Protein AF-A0A2Z7BHY6-F1 (afdb_monomer_lite)

Secondary structure (DSSP, 8-state):
-HHHHHHHHHHHHHTT--GGGGG-HHHHHHHHHH-TT--PPPHHHHHHHHHHHHHHHGGGHHHHHH-S-EEEEEE-PPPTT-S-----THHHHHHHHHHHHHTT-TTTEEEEEEESTTS-HHHHHHHHHHHHHTTPEEEEE--BTTB-HHHHHHHHHHHHTTTHHHHHHHH-TT---PPPHHHHHHHHHHHT-

Organism: NCBI:txid472368

pLDDT: mean 73.88, std 13.11, range [38.81, 93.25]

Radius of gyration: 21.11 Å; chains: 1; bounding box: 55×42×47 Å

Structure (mmCIF, N/CA/C/O backbone):
data_AF-A0A2Z7BHY6-F1
#
_entry.id   AF-A0A2Z7BHY6-F1
#
loop_
_atom_site.group_PDB
_atom_site.id
_atom_site.type_symbol
_atom_site.label_atom_id
_atom_site.label_alt_id
_atom_site.label_comp_id
_atom_site.label_asym_id
_atom_site.label_entity_id
_atom_site.label_seq_id
_atom_site.pdbx_PDB_ins_code
_atom_site.Cartn_x
_atom_site.Cartn_y
_atom_site.Cartn_z
_atom_site.occupancy
_atom_site.B_iso_or_equiv
_atom_site.auth_seq_id
_atom_site.auth_comp_id
_atom_site.auth_asym_id
_atom_site.auth_atom_id
_atom_site.pdbx_PDB_model_num
ATOM 1 N N . MET A 1 1 ? 25.145 -11.465 -10.573 1.00 64.19 1 MET A N 1
ATOM 2 C CA . MET A 1 1 ? 23.900 -11.221 -11.339 1.00 64.19 1 MET A CA 1
ATOM 3 C C . MET A 1 1 ? 22.690 -11.079 -10.431 1.00 64.19 1 MET A C 1
ATOM 5 O O . MET A 1 1 ? 21.985 -10.096 -10.583 1.00 64.19 1 MET A O 1
ATOM 9 N N . GLU A 1 2 ? 22.447 -11.992 -9.487 1.00 79.19 2 GLU A N 1
ATOM 10 C CA . GLU A 1 2 ? 21.226 -11.933 -8.663 1.00 79.19 2 GLU A CA 1
ATOM 11 C C . GLU A 1 2 ? 21.152 -10.702 -7.750 1.00 79.19 2 GLU A C 1
ATOM 13 O O . GLU A 1 2 ? 20.181 -9.955 -7.818 1.00 79.19 2 GLU A O 1
ATOM 18 N N . GLN A 1 3 ? 22.251 -10.380 -7.063 1.00 82.00 3 GLN A N 1
ATOM 19 C CA . GLN A 1 3 ? 22.388 -9.151 -6.266 1.00 82.00 3 GLN A CA 1
ATOM 20 C C . GLN A 1 3 ? 22.121 -7.864 -7.066 1.00 82.00 3 GLN A C 1
ATOM 22 O O . GLN A 1 3 ? 21.666 -6.864 -6.523 1.00 82.00 3 GLN A O 1
ATOM 27 N N . MET A 1 4 ? 22.385 -7.868 -8.376 1.00 84.06 4 MET A N 1
ATOM 28 C CA . MET A 1 4 ? 22.151 -6.690 -9.216 1.00 84.06 4 MET A CA 1
ATOM 29 C C . MET A 1 4 ? 20.669 -6.497 -9.522 1.00 84.06 4 MET A C 1
ATOM 31 O O . MET A 1 4 ? 20.196 -5.366 -9.590 1.00 84.06 4 MET A O 1
ATOM 35 N N . LYS A 1 5 ? 19.939 -7.600 -9.716 1.00 88.31 5 LYS A N 1
ATOM 36 C CA . LYS A 1 5 ? 18.491 -7.564 -9.924 1.00 88.31 5 LYS A CA 1
ATOM 37 C C . LYS A 1 5 ? 17.773 -7.156 -8.644 1.00 88.31 5 LYS A C 1
ATOM 39 O O . LYS A 1 5 ? 16.817 -6.396 -8.723 1.00 88.31 5 LYS A O 1
ATOM 44 N N . GLU A 1 6 ? 18.268 -7.607 -7.492 1.00 87.75 6 GLU A N 1
ATOM 45 C CA . GLU A 1 6 ? 17.810 -7.144 -6.180 1.00 87.75 6 GLU A CA 1
ATOM 46 C C . GLU A 1 6 ? 18.050 -5.642 -6.018 1.00 87.75 6 GLU A C 1
ATOM 48 O O . GLU A 1 6 ? 17.093 -4.913 -5.800 1.00 87.75 6 GLU A O 1
ATOM 53 N N . ALA A 1 7 ? 19.269 -5.144 -6.258 1.00 87.25 7 ALA A N 1
ATOM 54 C CA . ALA A 1 7 ? 19.564 -3.711 -6.164 1.00 87.25 7 ALA A CA 1
ATOM 55 C C . ALA A 1 7 ? 18.711 -2.854 -7.119 1.00 87.25 7 ALA A C 1
ATOM 57 O O . ALA A 1 7 ? 18.242 -1.776 -6.749 1.00 87.25 7 ALA A O 1
ATOM 58 N N . ALA A 1 8 ? 18.474 -3.334 -8.345 1.00 88.50 8 ALA A N 1
ATOM 59 C CA . ALA A 1 8 ? 17.584 -2.671 -9.293 1.00 88.50 8 ALA A CA 1
ATOM 60 C C . ALA A 1 8 ? 16.128 -2.665 -8.798 1.00 88.50 8 ALA A C 1
ATOM 62 O O . ALA A 1 8 ? 15.477 -1.626 -8.853 1.00 88.50 8 ALA A O 1
ATOM 63 N N . ALA A 1 9 ? 15.626 -3.791 -8.283 1.00 89.06 9 ALA A N 1
ATOM 64 C CA . ALA A 1 9 ? 14.280 -3.895 -7.727 1.00 89.06 9 ALA A CA 1
ATOM 65 C C . ALA A 1 9 ? 14.098 -3.000 -6.492 1.00 89.06 9 ALA A C 1
ATOM 67 O O . ALA A 1 9 ? 13.119 -2.263 -6.428 1.00 89.06 9 ALA A O 1
ATOM 68 N N . THR A 1 10 ? 15.064 -2.984 -5.570 1.00 86.50 10 THR A N 1
ATOM 69 C CA . THR A 1 10 ? 15.070 -2.101 -4.397 1.00 86.50 10 THR A CA 1
ATOM 70 C C . THR A 1 10 ? 15.038 -0.633 -4.809 1.00 86.50 10 THR A C 1
ATOM 72 O O . THR A 1 10 ? 14.207 0.112 -4.309 1.00 86.50 10 THR A O 1
ATOM 75 N N . ARG A 1 11 ? 15.865 -0.208 -5.777 1.00 87.12 11 ARG A N 1
ATOM 76 C CA . ARG A 1 11 ? 15.845 1.177 -6.282 1.00 87.12 11 ARG A CA 1
ATOM 77 C C . ARG A 1 11 ? 14.480 1.561 -6.853 1.00 87.12 11 ARG A C 1
ATOM 79 O O . ARG A 1 11 ? 14.005 2.666 -6.612 1.00 87.12 11 ARG A O 1
ATOM 86 N N . ILE A 1 12 ? 13.893 0.671 -7.651 1.00 88.12 12 ILE A N 1
ATOM 87 C CA . ILE A 1 12 ? 12.597 0.903 -8.292 1.00 88.12 12 ILE A CA 1
ATOM 88 C C . ILE A 1 12 ? 11.493 1.033 -7.239 1.00 88.12 12 ILE A C 1
ATOM 90 O O . ILE A 1 12 ? 10.699 1.961 -7.334 1.00 88.12 12 ILE A O 1
ATOM 94 N N . LEU A 1 13 ? 11.492 0.164 -6.221 1.00 82.31 13 LEU A N 1
ATOM 95 C CA . LEU A 1 13 ? 10.547 0.219 -5.102 1.00 82.31 13 LEU A CA 1
ATOM 96 C C . LEU A 1 13 ? 10.733 1.480 -4.248 1.00 82.31 13 LEU A C 1
ATOM 98 O O . LEU A 1 13 ? 9.761 2.156 -3.940 1.00 82.31 13 LEU A O 1
ATOM 102 N N . MET A 1 14 ? 11.976 1.832 -3.910 1.00 78.25 14 MET A N 1
ATOM 103 C CA . MET A 1 14 ? 12.289 2.986 -3.058 1.00 78.25 14 MET A CA 1
ATOM 104 C C . MET A 1 14 ? 11.885 4.334 -3.662 1.00 78.25 14 MET A C 1
ATOM 106 O O . MET A 1 14 ? 11.614 5.279 -2.925 1.00 78.25 14 MET A O 1
ATOM 110 N N . HIS A 1 15 ? 11.915 4.455 -4.988 1.00 82.38 15 HIS A N 1
ATOM 111 C CA . HIS A 1 15 ? 11.675 5.721 -5.686 1.00 82.38 15 HIS A CA 1
ATOM 112 C C . HIS A 1 15 ? 10.429 5.698 -6.573 1.00 82.38 15 HIS A C 1
ATOM 114 O O . HIS A 1 15 ? 10.259 6.603 -7.390 1.00 82.38 15 HIS A O 1
ATOM 120 N N . ASP A 1 16 ? 9.601 4.659 -6.435 1.00 80.94 16 ASP A N 1
ATOM 121 C CA . ASP A 1 16 ? 8.368 4.451 -7.200 1.00 80.94 16 ASP A CA 1
ATOM 122 C C . ASP A 1 16 ? 8.551 4.689 -8.712 1.00 80.94 16 ASP A C 1
ATOM 124 O O . ASP A 1 16 ? 7.806 5.397 -9.392 1.00 80.94 16 ASP A O 1
ATOM 128 N N . HIS A 1 17 ? 9.645 4.154 -9.254 1.00 85.38 17 HIS A N 1
ATOM 129 C CA . HIS A 1 17 ? 9.971 4.333 -10.662 1.00 85.38 17 HIS A CA 1
ATOM 130 C C . HIS A 1 17 ? 9.192 3.347 -11.543 1.00 85.38 17 HIS A C 1
ATOM 132 O O . HIS A 1 17 ? 8.971 2.196 -11.158 1.00 85.38 17 HIS A O 1
ATOM 138 N N . PRO A 1 18 ? 8.833 3.725 -12.783 1.00 89.19 18 PRO A N 1
ATOM 139 C CA . PRO A 1 18 ? 8.236 2.787 -13.719 1.00 89.19 18 PRO A CA 1
ATOM 140 C C . PRO A 1 18 ? 9.138 1.568 -13.949 1.00 89.19 18 PRO A C 1
ATOM 142 O O . PRO A 1 18 ? 10.333 1.693 -14.207 1.00 89.19 18 PRO A O 1
ATOM 145 N N . PHE A 1 19 ? 8.559 0.364 -13.978 1.00 89.19 19 PHE A N 1
ATOM 146 C CA . PHE A 1 19 ? 9.332 -0.852 -14.267 1.00 89.19 19 PHE A CA 1
ATOM 147 C C . PHE A 1 19 ? 10.034 -0.818 -15.636 1.00 89.19 19 PHE A C 1
ATOM 149 O O . PHE A 1 19 ? 10.972 -1.577 -15.853 1.00 89.19 19 PHE A O 1
ATOM 156 N N . SER A 1 20 ? 9.592 0.024 -16.576 1.00 90.56 20 SER A N 1
ATOM 157 C CA . SER A 1 20 ? 10.252 0.210 -17.875 1.00 90.56 20 SER A CA 1
ATOM 158 C C . SER A 1 20 ? 11.647 0.820 -17.768 1.00 90.56 20 SER A C 1
ATOM 160 O O . SER A 1 20 ? 12.430 0.651 -18.696 1.00 90.56 20 SER A O 1
ATOM 162 N N . THR A 1 21 ? 11.990 1.461 -16.648 1.00 89.94 21 THR A N 1
ATOM 163 C CA . THR A 1 21 ? 13.279 2.139 -16.474 1.00 89.94 21 THR A CA 1
ATOM 164 C C . THR A 1 21 ? 14.476 1.205 -16.649 1.00 89.94 21 THR A C 1
ATOM 166 O O . THR A 1 21 ? 15.489 1.606 -17.213 1.00 89.94 21 THR A O 1
ATOM 169 N N . VAL A 1 22 ? 14.361 -0.076 -16.278 1.00 89.38 22 VAL A N 1
ATOM 170 C CA . VAL A 1 22 ? 15.462 -1.043 -16.474 1.00 89.38 22 VAL A CA 1
ATOM 171 C C . VAL A 1 22 ? 15.687 -1.450 -17.934 1.00 89.38 22 VAL A C 1
ATOM 173 O O . VAL A 1 22 ? 16.746 -1.983 -18.270 1.00 89.38 22 VAL A O 1
ATOM 176 N N . GLU A 1 23 ? 14.720 -1.183 -18.813 1.00 91.75 23 GLU A N 1
ATOM 177 C CA . GLU A 1 23 ? 14.805 -1.439 -20.255 1.00 91.75 23 GLU A CA 1
ATOM 178 C C . GLU A 1 23 ? 15.289 -0.201 -21.031 1.00 91.75 23 GLU A C 1
ATOM 180 O O . GLU A 1 23 ? 15.590 -0.295 -22.220 1.00 91.75 23 GLU A O 1
ATOM 185 N N . GLU A 1 24 ? 15.417 0.957 -20.376 1.00 92.56 24 GLU A N 1
ATOM 186 C CA . GLU A 1 24 ? 15.879 2.184 -21.021 1.00 92.56 24 GLU A CA 1
ATOM 187 C C . GLU A 1 24 ? 17.352 2.071 -21.440 1.00 92.56 24 GLU A C 1
ATOM 189 O O . GLU A 1 24 ? 18.221 1.628 -20.679 1.00 92.56 24 GLU A O 1
ATOM 194 N N . GLY A 1 25 ? 17.660 2.504 -22.666 1.00 90.75 25 GLY A N 1
ATOM 195 C CA . GLY A 1 25 ? 19.019 2.445 -23.208 1.00 90.75 25 GLY A CA 1
ATOM 196 C C . GLY A 1 25 ? 20.021 3.253 -22.378 1.00 90.75 25 GLY A C 1
ATOM 197 O O . GLY A 1 25 ? 21.100 2.755 -22.068 1.00 90.75 25 GLY A O 1
ATOM 198 N N . GLY A 1 26 ? 19.639 4.464 -21.953 1.00 91.44 26 GLY A N 1
ATOM 199 C CA . GLY A 1 26 ? 20.484 5.333 -21.126 1.00 91.44 26 GLY A CA 1
ATOM 200 C C . GLY A 1 26 ? 20.816 4.717 -19.766 1.00 91.44 26 GLY A C 1
ATOM 201 O O . GLY A 1 26 ? 21.977 4.713 -19.359 1.00 91.44 26 GLY A O 1
ATOM 202 N N . PHE A 1 27 ? 19.823 4.111 -19.110 1.00 89.31 27 PHE A N 1
ATOM 203 C CA . PHE A 1 27 ? 20.019 3.386 -17.856 1.00 89.31 27 PHE A CA 1
ATOM 204 C C . PHE A 1 27 ? 20.977 2.199 -18.033 1.00 89.31 27 PHE A C 1
ATOM 206 O O . PHE A 1 27 ? 21.922 2.033 -17.266 1.00 89.31 27 PHE A O 1
ATOM 213 N N . ASN A 1 28 ? 20.803 1.413 -19.100 1.00 90.69 28 ASN A N 1
ATOM 214 C CA . ASN A 1 28 ? 21.681 0.280 -19.391 1.00 90.69 28 ASN A CA 1
ATOM 215 C C . ASN A 1 28 ? 23.125 0.702 -19.705 1.00 90.69 28 ASN A C 1
ATOM 217 O O . ASN A 1 28 ? 24.055 0.015 -19.283 1.00 90.69 28 ASN A O 1
ATOM 221 N N . ILE A 1 29 ? 23.328 1.813 -20.420 1.00 90.88 29 ILE A N 1
ATOM 222 C CA . ILE A 1 29 ? 24.666 2.372 -20.669 1.00 90.88 29 ILE A CA 1
ATOM 223 C C . ILE A 1 29 ? 25.298 2.809 -19.347 1.00 90.88 29 ILE A C 1
ATOM 225 O O . ILE A 1 29 ? 26.421 2.409 -19.053 1.00 90.88 29 ILE A O 1
ATOM 229 N N . PHE A 1 30 ? 24.563 3.562 -18.526 1.00 90.38 30 PHE A N 1
ATOM 230 C CA . PHE A 1 30 ? 25.027 4.011 -17.214 1.00 90.38 30 PHE A CA 1
ATOM 231 C C . PHE A 1 30 ? 25.470 2.838 -16.325 1.00 90.38 30 PHE A C 1
ATOM 233 O O . PHE A 1 30 ? 26.587 2.841 -15.804 1.00 90.38 30 PHE A O 1
ATOM 240 N N . CYS A 1 31 ? 24.646 1.793 -16.212 1.00 88.31 31 CYS A N 1
ATOM 241 C CA . CYS A 1 31 ? 24.978 0.612 -15.418 1.00 88.31 31 CYS A CA 1
ATOM 242 C C . CYS A 1 31 ? 26.189 -0.152 -15.969 1.00 88.31 31 CYS A C 1
ATOM 244 O O . CYS A 1 31 ? 27.022 -0.601 -15.186 1.00 88.31 31 CYS A O 1
ATOM 246 N N . ARG A 1 32 ? 26.331 -0.270 -17.297 1.00 89.25 32 ARG A N 1
ATOM 247 C CA . ARG A 1 32 ? 27.497 -0.921 -17.924 1.00 89.25 32 ARG A CA 1
ATOM 248 C C . ARG A 1 32 ? 28.792 -0.144 -17.708 1.00 89.25 32 ARG A C 1
ATOM 250 O O . ARG A 1 32 ? 29.833 -0.769 -17.534 1.00 89.25 32 ARG A O 1
ATOM 257 N N . SER A 1 33 ? 28.727 1.187 -17.681 1.00 88.25 33 SER A N 1
ATOM 258 C CA . SER A 1 33 ? 29.889 2.044 -17.417 1.00 88.25 33 SER A CA 1
ATOM 259 C C . SER A 1 33 ? 30.441 1.860 -16.003 1.00 88.25 33 SER A C 1
ATOM 261 O O . SER A 1 33 ? 31.653 1.868 -15.817 1.00 88.25 33 SER A O 1
ATOM 263 N N . GLY A 1 34 ? 29.566 1.671 -15.010 1.00 84.62 34 GLY A N 1
ATOM 264 C CA . GLY A 1 34 ? 29.971 1.388 -13.628 1.00 84.62 34 GLY A CA 1
ATOM 265 C C . GLY A 1 34 ? 30.206 -0.098 -13.330 1.00 84.62 34 GLY A C 1
ATOM 266 O O . GLY A 1 34 ? 30.839 -0.428 -12.330 1.00 84.62 34 GLY A O 1
ATOM 267 N N . MET A 1 35 ? 29.687 -1.004 -14.165 1.00 81.81 35 MET A N 1
ATOM 268 C CA . MET A 1 35 ? 29.703 -2.445 -13.917 1.00 81.81 35 MET A CA 1
ATOM 269 C C . MET A 1 35 ? 29.692 -3.249 -15.229 1.00 81.81 35 MET A C 1
ATOM 271 O O . MET A 1 35 ? 28.644 -3.496 -15.825 1.00 81.81 35 MET A O 1
ATOM 275 N N . SER A 1 36 ? 30.864 -3.736 -15.649 1.00 80.00 36 SER A N 1
ATOM 276 C CA . SER A 1 36 ? 31.058 -4.419 -16.942 1.00 80.00 36 SER A CA 1
ATOM 277 C C . SER A 1 36 ? 30.245 -5.710 -17.113 1.00 80.00 36 SER A C 1
ATOM 279 O O . SER A 1 36 ? 29.880 -6.061 -18.233 1.00 80.00 36 SER A O 1
ATOM 281 N N . GLN A 1 37 ? 29.899 -6.392 -16.017 1.00 84.12 37 GLN A N 1
ATOM 282 C CA . GLN A 1 37 ? 29.055 -7.596 -16.025 1.00 84.12 37 GLN A CA 1
ATOM 283 C C . GLN A 1 37 ? 27.540 -7.312 -16.084 1.00 84.12 37 GLN A C 1
ATOM 285 O O . GLN A 1 37 ? 26.736 -8.236 -15.927 1.00 84.12 37 GLN A O 1
ATOM 290 N N . TRP A 1 38 ? 27.124 -6.051 -16.270 1.00 85.25 38 TRP A N 1
ATOM 291 C CA . TRP A 1 38 ? 25.709 -5.698 -16.365 1.00 85.25 38 TRP A CA 1
ATOM 292 C C . TRP A 1 38 ? 25.031 -6.311 -17.590 1.00 85.25 38 TRP A C 1
ATOM 294 O O . TRP A 1 38 ? 25.422 -6.092 -18.738 1.00 85.25 38 TRP A O 1
ATOM 304 N N . THR A 1 39 ? 23.945 -7.034 -17.326 1.00 85.75 39 THR A N 1
ATOM 305 C CA . THR A 1 39 ? 23.032 -7.559 -18.337 1.00 85.75 39 THR A CA 1
ATOM 306 C C . THR A 1 39 ? 21.689 -6.859 -18.199 1.00 85.75 39 THR A C 1
ATOM 308 O O . THR A 1 39 ? 21.236 -6.573 -17.093 1.00 85.75 39 THR A O 1
ATOM 311 N N . SER A 1 40 ? 21.063 -6.551 -19.335 1.00 85.81 40 SER A N 1
ATOM 312 C CA . SER A 1 40 ? 19.764 -5.881 -19.355 1.00 85.81 40 SER A CA 1
ATOM 313 C C . SER A 1 40 ? 18.710 -6.734 -18.654 1.00 85.81 40 SER A C 1
ATOM 315 O O . SER A 1 40 ? 18.569 -7.922 -18.953 1.00 85.81 40 SER A O 1
ATOM 317 N N . ILE A 1 41 ? 17.954 -6.116 -17.752 1.00 90.56 41 ILE A N 1
ATOM 318 C CA . ILE A 1 41 ? 16.889 -6.769 -16.990 1.00 90.56 41 ILE A CA 1
ATOM 319 C C . ILE A 1 41 ? 15.559 -6.487 -17.689 1.00 90.56 41 ILE A C 1
ATOM 321 O O . ILE A 1 41 ? 15.265 -5.345 -18.024 1.00 90.56 41 ILE A O 1
ATOM 325 N N . SER A 1 42 ? 14.743 -7.523 -17.894 1.00 91.75 42 SER A N 1
ATOM 326 C CA . SER A 1 42 ? 13.384 -7.337 -18.413 1.00 91.75 42 SER A CA 1
ATOM 327 C C . SER A 1 42 ? 12.425 -6.878 -17.314 1.00 91.75 42 SER A C 1
ATOM 329 O O . SER A 1 42 ? 12.577 -7.258 -16.148 1.00 91.75 42 SER A O 1
ATOM 331 N N . ARG A 1 43 ? 11.358 -6.165 -17.687 1.00 93.25 43 ARG A N 1
ATOM 332 C CA . ARG A 1 43 ? 10.246 -5.826 -16.781 1.00 93.25 43 ARG A CA 1
ATOM 333 C C . ARG A 1 43 ? 9.684 -7.044 -16.050 1.00 93.25 43 ARG A C 1
ATOM 335 O O . ARG A 1 43 ? 9.364 -6.953 -14.869 1.00 93.25 43 ARG A O 1
ATOM 342 N N . ALA A 1 44 ? 9.552 -8.180 -16.735 1.00 91.12 44 ALA A N 1
ATOM 343 C CA . ALA A 1 44 ? 9.018 -9.407 -16.143 1.00 91.12 44 ALA A CA 1
ATOM 344 C C . ALA A 1 44 ? 9.941 -9.953 -15.045 1.00 91.12 44 ALA A C 1
ATOM 346 O O . ALA A 1 44 ? 9.483 -10.316 -13.962 1.00 91.12 44 ALA A O 1
ATOM 347 N N . THR A 1 45 ? 11.250 -9.957 -15.303 1.00 91.31 45 THR A N 1
ATOM 348 C CA . THR A 1 45 ? 12.259 -10.343 -14.313 1.00 91.31 45 THR A CA 1
ATOM 349 C C . THR A 1 45 ? 12.245 -9.383 -13.130 1.00 91.31 45 THR A C 1
ATOM 351 O O . THR A 1 45 ? 12.177 -9.834 -11.992 1.00 91.31 45 THR A O 1
ATOM 354 N N . LEU A 1 46 ? 12.239 -8.073 -13.385 1.00 91.00 46 LEU A N 1
ATOM 355 C CA . LEU A 1 46 ? 12.213 -7.058 -12.335 1.00 91.00 46 LEU A CA 1
ATOM 356 C C . LEU A 1 46 ? 10.980 -7.204 -11.431 1.00 91.00 46 LEU A C 1
ATOM 358 O O . LEU A 1 46 ? 11.127 -7.241 -10.215 1.00 91.00 46 LEU A O 1
ATOM 362 N N . LYS A 1 47 ? 9.786 -7.398 -12.012 1.00 90.44 47 LYS A N 1
ATOM 363 C CA . LYS A 1 47 ? 8.553 -7.668 -11.252 1.00 90.44 47 LYS A CA 1
ATOM 364 C C . LYS A 1 47 ? 8.691 -8.877 -10.330 1.00 90.44 47 LYS A C 1
ATOM 366 O O . LYS A 1 47 ? 8.281 -8.807 -9.176 1.00 90.44 47 LYS A O 1
ATOM 371 N N . LYS A 1 48 ? 9.285 -9.972 -10.819 1.00 90.62 48 LYS A N 1
ATOM 372 C CA . LYS A 1 48 ? 9.528 -11.175 -10.010 1.00 90.62 48 LYS A CA 1
ATOM 373 C C . LYS A 1 48 ? 10.438 -10.872 -8.814 1.00 90.62 48 LYS A C 1
ATOM 375 O O . LYS A 1 48 ?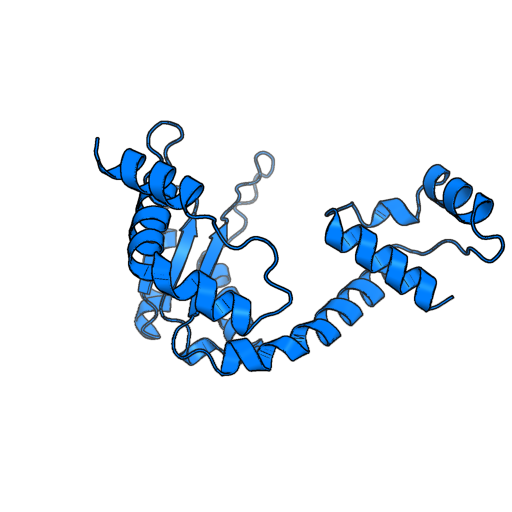 10.170 -11.354 -7.720 1.00 90.62 48 LYS A O 1
ATOM 380 N N . HIS A 1 49 ? 11.476 -10.059 -9.010 1.00 88.75 49 HIS A N 1
ATOM 381 C CA . HIS A 1 49 ? 12.372 -9.645 -7.928 1.00 88.75 49 HIS A CA 1
ATOM 382 C C . HIS A 1 49 ? 11.698 -8.709 -6.925 1.00 88.75 49 HIS A C 1
ATOM 384 O O . HIS A 1 49 ? 11.851 -8.922 -5.728 1.00 88.75 49 HIS A O 1
ATOM 390 N N . CYS A 1 50 ? 10.907 -7.732 -7.377 1.00 87.50 50 CYS A N 1
ATOM 391 C CA . CYS A 1 50 ? 10.120 -6.887 -6.476 1.00 87.50 50 CYS A CA 1
ATOM 392 C C . CYS A 1 50 ? 9.160 -7.722 -5.620 1.00 87.50 50 C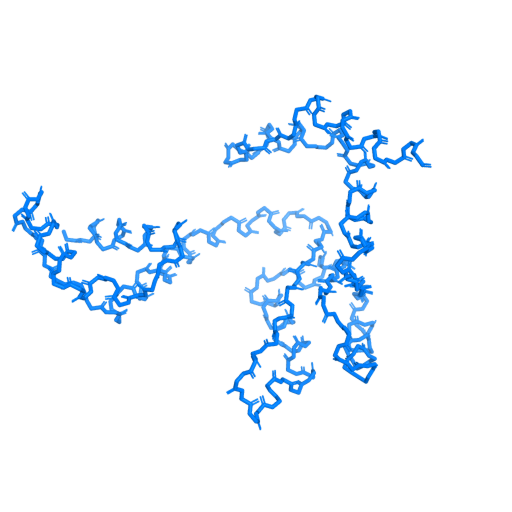YS A C 1
ATOM 394 O O . CYS A 1 50 ? 9.079 -7.515 -4.415 1.00 87.50 50 CYS A O 1
ATOM 396 N N . PHE A 1 51 ? 8.486 -8.709 -6.220 1.00 86.56 51 PHE A N 1
ATOM 397 C CA . PHE A 1 51 ? 7.607 -9.614 -5.479 1.00 86.56 51 PHE A CA 1
ATOM 398 C C . PHE A 1 51 ? 8.379 -10.467 -4.463 1.00 86.56 51 PHE A C 1
ATOM 400 O O . PHE A 1 51 ? 7.915 -10.678 -3.351 1.00 86.56 51 PHE A O 1
ATOM 407 N N . MET A 1 52 ? 9.585 -10.919 -4.810 1.00 84.62 52 MET A N 1
ATOM 408 C CA . MET A 1 52 ? 10.447 -11.649 -3.880 1.00 84.62 52 MET A CA 1
ATOM 409 C C . MET A 1 52 ? 10.874 -10.786 -2.685 1.00 84.62 52 MET A C 1
ATOM 411 O O . MET A 1 52 ? 10.839 -11.270 -1.558 1.00 84.62 52 MET A O 1
ATOM 415 N N . ILE A 1 53 ? 11.246 -9.521 -2.917 1.00 84.19 53 ILE A N 1
ATOM 416 C CA . ILE A 1 53 ? 11.563 -8.562 -1.844 1.00 84.19 53 ILE A CA 1
ATOM 417 C C . ILE A 1 53 ? 10.343 -8.373 -0.942 1.00 84.19 53 ILE A C 1
ATOM 419 O O . ILE A 1 53 ? 10.462 -8.524 0.268 1.00 84.19 53 ILE A O 1
ATOM 423 N N . TYR A 1 54 ? 9.167 -8.153 -1.533 1.00 82.56 54 TYR A N 1
ATOM 424 C CA . TYR A 1 54 ? 7.913 -8.050 -0.792 1.00 82.56 54 TYR A CA 1
ATOM 425 C C . TYR A 1 54 ? 7.654 -9.281 0.092 1.00 82.56 54 TYR A C 1
ATOM 427 O O . TYR A 1 54 ? 7.379 -9.131 1.276 1.00 82.56 54 TYR A O 1
ATOM 435 N N . GLU A 1 55 ? 7.796 -10.504 -0.427 1.00 80.56 55 GLU A N 1
ATOM 436 C CA . GLU A 1 55 ? 7.604 -11.736 0.356 1.00 80.56 55 GLU A CA 1
ATOM 437 C C . GLU A 1 55 ? 8.628 -11.888 1.496 1.00 80.56 55 G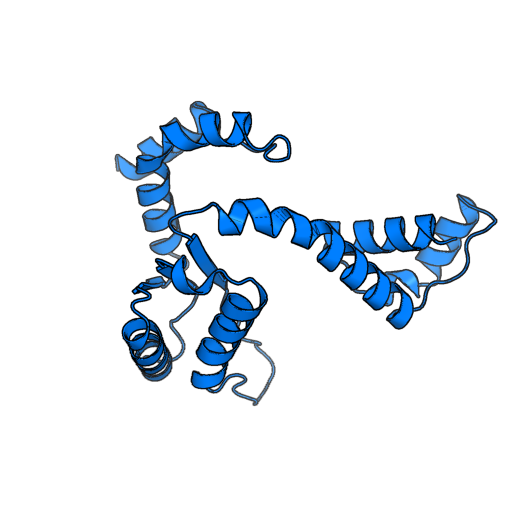LU A C 1
ATOM 439 O O . GLU A 1 55 ? 8.308 -12.427 2.559 1.00 80.56 55 GLU A O 1
ATOM 444 N N . LEU A 1 56 ? 9.863 -11.414 1.293 1.00 74.88 56 LEU A N 1
ATOM 445 C CA . LEU A 1 56 ? 10.903 -11.405 2.322 1.00 74.88 56 LEU A CA 1
ATOM 446 C C . LEU A 1 56 ? 10.595 -10.390 3.424 1.00 74.88 56 LEU A C 1
ATOM 448 O O . LEU A 1 56 ? 10.672 -10.740 4.602 1.00 74.88 56 LEU A O 1
ATOM 452 N N . GLU A 1 57 ? 10.216 -9.169 3.053 1.00 71.00 57 GLU A N 1
ATOM 453 C CA . GLU A 1 57 ? 9.814 -8.109 3.984 1.00 71.00 57 GLU A CA 1
ATOM 454 C C . GLU A 1 57 ? 8.496 -8.441 4.688 1.00 71.00 57 GLU A C 1
ATOM 456 O O . GLU A 1 57 ? 8.317 -8.091 5.855 1.00 71.00 57 GLU A O 1
ATOM 461 N N . ARG A 1 58 ? 7.619 -9.238 4.059 1.00 69.88 58 ARG A N 1
ATOM 462 C CA . ARG A 1 58 ? 6.395 -9.761 4.684 1.00 69.88 58 ARG A CA 1
ATOM 463 C C . ARG A 1 58 ? 6.687 -10.589 5.936 1.00 69.88 58 ARG A C 1
ATOM 465 O O . ARG A 1 58 ? 5.782 -10.804 6.731 1.00 69.88 58 ARG A O 1
ATOM 472 N N . LYS A 1 59 ? 7.930 -11.004 6.201 1.00 63.66 59 LYS A N 1
ATOM 473 C CA . LYS A 1 59 ? 8.314 -11.590 7.500 1.00 63.66 59 LYS A CA 1
ATOM 474 C C . LYS A 1 59 ? 8.136 -10.625 8.682 1.00 63.66 59 LYS A C 1
ATOM 476 O O . LYS A 1 59 ? 7.930 -11.096 9.797 1.00 63.66 59 LYS A O 1
ATOM 481 N N . MET A 1 60 ? 8.098 -9.309 8.448 1.00 60.31 60 MET A N 1
ATOM 482 C CA . MET A 1 60 ? 7.683 -8.306 9.445 1.00 60.31 60 MET A CA 1
ATOM 483 C C . MET A 1 60 ? 6.192 -8.412 9.816 1.00 60.31 60 MET A C 1
ATOM 485 O O . MET A 1 60 ? 5.748 -7.790 10.779 1.00 60.31 60 MET A O 1
ATOM 489 N N . SER A 1 61 ? 5.420 -9.269 9.132 1.00 64.44 61 SER A N 1
ATOM 490 C CA . SER A 1 61 ? 4.049 -9.645 9.503 1.00 64.44 61 SER A CA 1
ATOM 491 C C . SER A 1 61 ? 3.943 -10.117 10.953 1.00 64.44 61 SER A C 1
ATOM 493 O O . SER A 1 61 ? 2.913 -9.891 11.573 1.00 64.44 61 SER A O 1
ATOM 495 N N . CYS A 1 62 ? 5.001 -10.683 11.546 1.00 65.06 62 CYS A N 1
ATOM 496 C CA . CYS A 1 62 ? 5.006 -11.038 12.967 1.00 65.06 62 CYS A CA 1
ATOM 497 C C . CYS A 1 62 ? 4.675 -9.847 13.885 1.00 65.06 62 CYS A C 1
ATOM 499 O O . CYS A 1 62 ? 3.949 -10.024 14.860 1.00 65.06 62 CYS A O 1
ATOM 501 N N . LEU A 1 63 ? 5.158 -8.641 13.567 1.00 67.94 63 LEU A N 1
ATOM 502 C CA . LEU A 1 63 ? 4.866 -7.435 14.348 1.00 67.94 63 LEU A CA 1
ATOM 503 C C . LEU A 1 63 ? 3.417 -6.985 14.169 1.00 67.94 63 LEU A C 1
ATOM 505 O O . LEU A 1 63 ? 2.758 -6.629 15.142 1.00 67.94 63 LEU A O 1
ATOM 509 N N . LEU A 1 64 ? 2.894 -7.077 12.943 1.00 69.69 64 LEU A N 1
ATOM 510 C CA . LEU A 1 64 ? 1.483 -6.804 12.667 1.00 69.69 64 LEU A CA 1
ATOM 511 C C . LEU A 1 64 ? 0.579 -7.802 13.401 1.00 69.69 64 LEU A C 1
ATOM 513 O O . LEU A 1 64 ? -0.360 -7.395 14.071 1.00 69.69 64 LEU A O 1
ATOM 517 N N . LYS A 1 65 ? 0.924 -9.093 13.385 1.00 72.44 65 LYS A N 1
ATOM 518 C CA . LYS A 1 65 ? 0.203 -10.143 14.118 1.00 72.44 65 LYS A CA 1
ATOM 519 C C . LYS A 1 65 ? 0.304 -9.998 15.636 1.00 72.44 65 LYS A C 1
ATOM 521 O O . LYS A 1 65 ? -0.552 -10.518 16.343 1.00 72.44 65 LYS A O 1
ATOM 526 N N . ALA A 1 66 ? 1.313 -9.307 16.161 1.00 76.38 66 ALA A N 1
ATOM 527 C CA . ALA A 1 66 ? 1.393 -8.988 17.585 1.00 76.38 66 ALA A CA 1
ATOM 528 C C . ALA A 1 66 ? 0.500 -7.795 17.975 1.00 76.38 66 ALA A C 1
ATOM 530 O O . ALA A 1 66 ? 0.177 -7.626 19.153 1.00 76.38 66 ALA A O 1
ATOM 531 N N . ALA A 1 67 ? 0.085 -6.966 17.011 1.00 78.00 67 ALA A N 1
ATOM 532 C CA . ALA A 1 67 ? -0.732 -5.795 17.280 1.00 78.00 67 ALA A CA 1
ATOM 533 C C . ALA A 1 67 ? -2.153 -6.198 17.694 1.00 78.00 67 ALA A C 1
ATOM 535 O O . ALA A 1 67 ? -2.831 -6.984 17.042 1.00 78.00 67 ALA A O 1
ATOM 536 N N . LYS A 1 68 ? -2.649 -5.629 18.792 1.00 78.50 68 LYS A N 1
ATOM 537 C CA . LYS A 1 68 ? -4.022 -5.892 19.248 1.00 78.50 68 LYS A CA 1
ATOM 538 C C . LYS A 1 68 ? -5.067 -5.200 18.365 1.00 78.50 68 LYS A C 1
ATOM 540 O O . LYS A 1 68 ? -6.171 -5.712 18.207 1.00 78.50 68 LYS A O 1
ATOM 545 N N . HIS A 1 69 ? -4.709 -4.035 17.829 1.00 76.56 69 HIS A N 1
ATOM 546 C CA . HIS A 1 69 ? -5.564 -3.190 17.007 1.00 76.56 69 HIS A CA 1
ATOM 547 C C . HIS A 1 69 ? -4.749 -2.614 15.849 1.00 76.56 69 HIS A C 1
ATOM 549 O O . HIS A 1 69 ? -3.661 -2.082 16.068 1.00 76.56 69 HIS A O 1
ATOM 555 N N . ILE A 1 70 ? -5.284 -2.723 14.636 1.00 79.44 70 ILE A N 1
ATOM 556 C CA . ILE A 1 70 ? -4.696 -2.220 13.396 1.00 79.44 70 ILE A CA 1
ATOM 557 C C . ILE A 1 70 ? -5.692 -1.250 12.760 1.00 79.44 70 ILE A C 1
ATOM 559 O O . ILE A 1 70 ? -6.872 -1.569 12.604 1.00 79.44 70 ILE A O 1
ATOM 563 N N . SER A 1 71 ? -5.208 -0.067 12.396 1.00 79.94 71 SER A N 1
ATOM 564 C CA . SER A 1 71 ? -5.960 0.924 11.628 1.00 79.94 71 SER A CA 1
ATOM 565 C C . SER A 1 71 ? -5.412 0.951 10.205 1.00 79.94 71 SER A C 1
ATOM 567 O O . SER A 1 71 ? -4.220 1.182 10.015 1.00 79.94 71 SER A O 1
ATOM 569 N N . LEU A 1 72 ? -6.259 0.693 9.210 1.00 75.81 72 LEU A N 1
ATOM 570 C CA . LEU A 1 72 ? -5.883 0.763 7.797 1.00 75.81 72 LEU A CA 1
ATOM 571 C C . LEU A 1 72 ? -6.224 2.140 7.239 1.00 75.81 72 LEU A C 1
ATOM 573 O O . LEU A 1 72 ? -7.283 2.673 7.547 1.00 75.81 72 LEU A O 1
ATOM 577 N N . ILE A 1 73 ? -5.360 2.693 6.394 1.00 71.62 73 ILE A N 1
ATOM 578 C CA . ILE A 1 73 ? -5.613 3.947 5.680 1.00 71.62 73 ILE A CA 1
ATOM 579 C C . ILE A 1 73 ? -5.546 3.626 4.189 1.00 71.62 73 ILE A C 1
ATOM 581 O O . ILE A 1 73 ? -4.541 3.093 3.719 1.00 71.62 73 ILE A O 1
ATOM 585 N N . THR A 1 74 ? -6.623 3.894 3.455 1.00 70.88 74 THR A N 1
ATOM 586 C CA . THR A 1 74 ? -6.708 3.654 2.011 1.00 70.88 74 THR A CA 1
ATOM 587 C C . THR A 1 74 ? -6.976 4.961 1.279 1.00 70.88 74 THR A C 1
ATOM 589 O O . THR A 1 74 ? -7.961 5.641 1.570 1.00 70.88 74 THR A O 1
ATOM 592 N N . ASP A 1 75 ? -6.132 5.274 0.301 1.00 62.09 75 ASP A N 1
ATOM 593 C CA . ASP A 1 75 ? -6.340 6.377 -0.637 1.00 62.09 75 ASP A CA 1
ATOM 594 C C . ASP A 1 75 ? -7.237 5.904 -1.798 1.00 62.09 75 ASP A C 1
ATOM 596 O O . ASP A 1 75 ? -6.913 4.928 -2.484 1.00 62.09 75 ASP A O 1
ATOM 600 N N . LEU A 1 76 ? -8.389 6.559 -2.003 1.00 62.97 76 LEU A N 1
ATOM 601 C CA . LEU A 1 76 ? -9.255 6.321 -3.160 1.00 62.97 76 LEU A CA 1
ATOM 602 C C . LEU A 1 76 ? -8.990 7.362 -4.251 1.00 62.97 76 LEU A C 1
ATOM 604 O O . LEU A 1 76 ? -9.580 8.448 -4.299 1.00 62.97 76 LEU A O 1
ATOM 608 N N . TRP A 1 77 ? -8.160 6.987 -5.220 1.00 53.84 77 TRP A N 1
ATOM 609 C CA . TRP A 1 77 ? -7.909 7.818 -6.393 1.00 53.84 77 TRP A CA 1
ATOM 610 C C . TRP A 1 77 ? -8.965 7.635 -7.493 1.00 53.84 77 TRP A C 1
ATOM 612 O O . TRP A 1 77 ? -9.326 6.528 -7.897 1.00 53.84 77 TRP A O 1
ATOM 622 N N . LYS A 1 78 ? -9.386 8.755 -8.095 1.00 51.44 78 LYS A N 1
ATOM 623 C CA . LYS A 1 78 ? -10.186 8.769 -9.329 1.00 51.44 78 LYS A CA 1
ATOM 624 C C . LYS A 1 78 ? -9.292 9.037 -10.537 1.00 51.44 78 LYS A C 1
ATOM 626 O O . LYS A 1 78 ? -8.668 10.092 -10.646 1.00 51.44 78 LYS A O 1
ATOM 631 N N . SER A 1 79 ? -9.281 8.127 -11.512 1.00 49.16 79 SER A N 1
ATOM 632 C CA . SER A 1 79 ? -8.642 8.414 -12.802 1.00 49.16 79 SER A CA 1
ATOM 633 C C . SER A 1 79 ? -9.468 9.440 -13.584 1.00 49.16 79 SER A C 1
ATOM 635 O O . SER A 1 79 ? -10.651 9.223 -13.845 1.00 49.16 79 SER A O 1
ATOM 637 N N . LYS A 1 80 ? -8.846 10.548 -14.010 1.00 49.56 80 LYS A N 1
ATOM 638 C CA . LYS A 1 80 ? -9.513 11.609 -14.793 1.00 49.56 80 LYS A CA 1
ATOM 639 C C . LYS A 1 80 ? -9.981 11.153 -16.186 1.00 49.56 80 LYS A C 1
ATOM 641 O O . LYS A 1 80 ? -10.801 11.835 -16.786 1.00 49.56 80 LYS A O 1
ATOM 646 N N . ASN A 1 81 ? -9.470 10.029 -16.703 1.00 52.78 81 ASN A N 1
ATOM 647 C CA . ASN A 1 81 ? -9.484 9.733 -18.140 1.00 52.78 81 ASN A CA 1
ATOM 648 C C . ASN A 1 81 ? -10.065 8.371 -18.554 1.00 52.78 81 ASN A C 1
ATOM 650 O O . ASN A 1 81 ? -9.688 7.845 -19.602 1.00 52.78 81 ASN A O 1
ATOM 654 N N . LYS A 1 82 ? -11.013 7.790 -17.808 1.00 45.34 82 LYS A N 1
ATOM 655 C CA . LYS A 1 82 ? -11.772 6.638 -18.324 1.00 45.34 82 LYS A CA 1
ATOM 656 C C . LYS A 1 82 ? -13.261 6.716 -18.014 1.00 45.34 82 LYS A C 1
ATOM 658 O O . LYS A 1 82 ? -13.675 6.878 -16.877 1.00 45.34 82 LYS A O 1
ATOM 663 N N . LYS A 1 83 ? -14.038 6.459 -19.068 1.00 41.09 83 LYS A N 1
ATOM 664 C CA . LYS A 1 83 ? -15.467 6.105 -19.127 1.00 41.09 83 LYS A CA 1
ATOM 665 C C . LYS A 1 83 ? -15.792 4.776 -18.414 1.00 41.09 83 LYS A C 1
ATOM 667 O O . LYS A 1 83 ? -16.791 4.142 -18.727 1.00 41.09 83 LYS A O 1
ATOM 672 N N . ILE A 1 84 ? -14.897 4.317 -17.541 1.00 43.25 84 ILE A N 1
ATOM 673 C CA . ILE A 1 84 ? -15.024 3.077 -16.794 1.00 43.25 84 ILE A CA 1
ATOM 674 C C . ILE A 1 84 ? -14.966 3.480 -15.331 1.00 43.25 84 ILE A C 1
ATOM 676 O O . ILE A 1 84 ? -13.913 3.854 -14.815 1.00 43.25 84 ILE A O 1
ATOM 680 N N . GLU A 1 85 ? -16.136 3.450 -14.714 1.00 39.97 85 GLU A N 1
ATOM 681 C CA . GLU A 1 85 ? -16.366 3.539 -13.280 1.00 39.97 85 GLU A CA 1
ATOM 682 C C . GLU A 1 85 ? -15.704 2.322 -12.611 1.00 39.97 85 GLU A C 1
ATOM 684 O O . GLU A 1 85 ? -16.361 1.353 -12.244 1.00 39.97 85 GLU A O 1
ATOM 689 N N . TYR A 1 86 ? -14.372 2.292 -12.535 1.00 38.81 86 TYR A N 1
ATOM 690 C CA . TYR A 1 86 ? -13.660 1.222 -11.840 1.00 38.81 86 TYR A CA 1
ATOM 691 C C . TYR A 1 86 ? -13.783 1.428 -10.333 1.00 38.81 86 TYR A C 1
ATOM 693 O O . TYR A 1 86 ? -12.942 2.075 -9.721 1.00 38.81 86 TYR A O 1
ATOM 701 N N . MET A 1 87 ? -14.872 0.916 -9.771 1.00 42.12 87 MET A N 1
ATOM 702 C CA . MET A 1 87 ? -14.879 -0.172 -8.790 1.00 42.12 87 MET A CA 1
ATOM 703 C C . MET A 1 87 ? -16.314 -0.325 -8.298 1.00 42.12 87 MET A C 1
ATOM 705 O O . MET A 1 87 ? -16.881 0.575 -7.677 1.00 42.12 87 MET A O 1
ATOM 709 N N . VAL A 1 88 ? -16.912 -1.484 -8.573 1.00 48.03 88 VAL A N 1
ATOM 710 C CA . VAL A 1 88 ? -18.119 -1.901 -7.865 1.00 48.03 88 VAL A CA 1
ATOM 711 C C . VAL A 1 88 ? -17.680 -2.107 -6.425 1.00 48.03 88 VAL A C 1
ATOM 713 O O . VAL A 1 88 ? -17.012 -3.072 -6.123 1.00 48.03 88 VAL A O 1
ATOM 716 N N . VAL A 1 89 ? -18.000 -1.153 -5.571 1.00 50.62 89 VAL A N 1
ATOM 717 C CA . VAL A 1 89 ? -17.893 -1.088 -4.101 1.00 50.62 89 VAL A CA 1
ATOM 718 C C . VAL A 1 89 ? -17.665 -2.395 -3.354 1.00 50.62 89 VAL A C 1
ATOM 720 O O . VAL A 1 89 ? -16.803 -2.441 -2.484 1.00 50.62 89 VAL A O 1
ATOM 723 N N . SER A 1 90 ? -18.435 -3.435 -3.681 1.00 54.34 90 SER A N 1
ATOM 724 C CA . SER A 1 90 ? -18.310 -4.752 -3.057 1.00 54.34 90 SER A CA 1
ATOM 725 C C . SER A 1 90 ? -16.920 -5.357 -3.272 1.00 54.34 90 SER A C 1
ATOM 727 O O . SER A 1 90 ? -16.394 -6.014 -2.389 1.00 54.34 90 SER A O 1
ATOM 729 N N . GLN A 1 91 ? -16.282 -5.059 -4.403 1.00 61.00 91 GLN A N 1
ATOM 730 C CA . GLN A 1 91 ? -14.900 -5.422 -4.702 1.00 61.00 91 GLN A CA 1
ATOM 731 C C . GLN A 1 91 ? -13.921 -4.705 -3.766 1.00 61.00 91 GLN A C 1
ATOM 733 O O . GLN A 1 91 ? -12.969 -5.303 -3.307 1.00 61.00 91 GLN A O 1
ATOM 738 N N . ILE A 1 92 ? -14.139 -3.448 -3.372 1.00 66.44 92 ILE A N 1
ATOM 739 C CA . ILE A 1 92 ? -13.193 -2.796 -2.443 1.00 66.44 92 ILE A CA 1
ATOM 740 C C . ILE A 1 92 ? -13.220 -3.488 -1.075 1.00 66.44 92 ILE A C 1
ATOM 742 O O . ILE A 1 92 ? -12.165 -3.799 -0.525 1.00 66.44 92 ILE A O 1
ATOM 746 N N . SER A 1 93 ? -14.412 -3.768 -0.539 1.00 66.56 93 SER A N 1
ATOM 747 C CA . SER A 1 93 ? -14.547 -4.518 0.715 1.00 66.56 93 SER A CA 1
ATOM 748 C C . SER A 1 93 ? -13.979 -5.930 0.605 1.00 66.56 93 SER A C 1
ATOM 750 O O . SER A 1 93 ? -13.239 -6.356 1.492 1.00 66.56 93 SER A O 1
ATOM 752 N N . ASP A 1 94 ? -14.292 -6.643 -0.477 1.00 72.00 94 ASP A N 1
ATOM 753 C CA . ASP A 1 94 ? -13.838 -8.017 -0.696 1.00 72.00 94 ASP A CA 1
ATOM 754 C C . ASP A 1 94 ? -12.313 -8.083 -0.824 1.00 72.00 94 ASP A C 1
ATOM 756 O O . ASP A 1 94 ? -11.686 -8.975 -0.247 1.00 72.00 94 ASP A O 1
ATOM 760 N N . GLU A 1 95 ? -11.706 -7.109 -1.499 1.00 75.12 95 GLU A N 1
ATOM 761 C CA . GLU A 1 95 ? -10.266 -7.007 -1.699 1.00 75.12 95 GLU A CA 1
ATOM 762 C C . GLU A 1 95 ? -9.549 -6.639 -0.398 1.00 75.12 95 GLU A C 1
ATOM 764 O O . GLU A 1 95 ? -8.551 -7.278 -0.062 1.00 75.12 95 GLU A O 1
ATOM 769 N N . ILE A 1 96 ? -10.066 -5.674 0.375 1.00 75.00 96 ILE A N 1
ATOM 770 C CA . ILE A 1 96 ? -9.527 -5.341 1.706 1.00 75.00 96 ILE A CA 1
ATOM 771 C C . ILE A 1 96 ? -9.573 -6.577 2.602 1.00 75.00 96 ILE A C 1
ATOM 773 O O . ILE A 1 96 ? -8.585 -6.907 3.256 1.00 75.00 96 ILE A O 1
ATOM 777 N N . LEU A 1 97 ? -10.693 -7.300 2.599 1.00 76.50 97 LEU A N 1
ATOM 778 C CA . LEU A 1 97 ? -10.851 -8.498 3.413 1.00 76.50 97 LEU A CA 1
ATOM 779 C C . LEU A 1 97 ? -9.984 -9.655 2.945 1.00 76.50 97 LEU A C 1
ATOM 781 O O . LEU A 1 97 ? -9.472 -10.415 3.763 1.00 76.50 97 LEU A O 1
ATOM 785 N N . LYS A 1 98 ? -9.808 -9.804 1.635 1.00 82.88 98 LYS A N 1
ATOM 786 C CA . LYS A 1 98 ? -8.895 -10.788 1.067 1.00 82.88 98 LYS A CA 1
ATOM 787 C C . LYS A 1 98 ? -7.462 -10.490 1.496 1.00 82.88 98 LYS A C 1
ATOM 789 O O . LYS A 1 98 ? -6.809 -11.386 2.010 1.00 82.88 98 LYS A O 1
ATOM 794 N N . CYS A 1 99 ? -7.019 -9.240 1.388 1.00 79.75 99 CYS A N 1
ATOM 795 C CA . CYS A 1 99 ? -5.714 -8.820 1.889 1.00 79.75 99 CYS A CA 1
ATOM 796 C C . CYS A 1 99 ? -5.587 -9.067 3.400 1.00 79.75 99 CYS A C 1
ATOM 798 O O . CYS A 1 99 ? -4.591 -9.625 3.846 1.00 79.75 99 CYS A O 1
ATOM 800 N N . ALA A 1 100 ? -6.606 -8.724 4.189 1.00 80.25 100 ALA A N 1
ATOM 801 C CA . ALA A 1 100 ? -6.605 -8.950 5.632 1.00 80.25 100 ALA A CA 1
ATOM 802 C C . ALA A 1 100 ? -6.496 -10.439 6.004 1.00 80.25 100 ALA A C 1
ATOM 804 O O . ALA A 1 100 ? -5.791 -10.778 6.955 1.00 80.25 100 ALA A O 1
ATOM 805 N N . ARG A 1 101 ? -7.151 -11.323 5.238 1.00 82.88 101 ARG A N 1
ATOM 806 C CA . ARG A 1 101 ? -7.043 -12.785 5.363 1.00 82.88 101 ARG A CA 1
ATOM 807 C C . ARG A 1 101 ? -5.673 -13.302 4.973 1.00 82.88 101 ARG A C 1
ATOM 809 O O . ARG A 1 101 ? -5.082 -14.061 5.731 1.00 82.88 101 ARG A O 1
ATOM 816 N N . ASP A 1 102 ? -5.162 -12.863 3.827 1.00 82.69 102 ASP A N 1
ATOM 817 C CA . ASP A 1 102 ? -3.849 -13.267 3.318 1.00 82.69 102 ASP A CA 1
ATOM 818 C C . ASP A 1 102 ? -2.729 -12.883 4.305 1.00 82.69 102 ASP A C 1
ATOM 820 O O . ASP A 1 102 ? -1.695 -13.546 4.377 1.00 82.69 102 ASP A O 1
ATOM 824 N N . TRP A 1 103 ? -2.948 -11.825 5.092 1.00 79.38 103 TRP A N 1
ATOM 825 C CA . TRP A 1 103 ? -2.031 -11.351 6.129 1.00 79.38 103 TRP A CA 1
ATOM 826 C C . TRP A 1 103 ? -2.370 -11.876 7.536 1.00 79.38 103 TRP A C 1
ATOM 828 O O . TRP A 1 103 ? -1.592 -11.650 8.463 1.00 79.38 103 TRP A O 1
ATOM 838 N N . GLU A 1 104 ? -3.486 -12.595 7.696 1.00 82.38 104 GLU A N 1
ATOM 839 C CA . GLU A 1 104 ? -4.027 -13.107 8.967 1.00 82.38 104 GLU A CA 1
ATOM 840 C C . GLU A 1 104 ? -4.276 -12.017 10.033 1.00 82.38 104 GLU A C 1
ATOM 842 O O . GLU A 1 104 ? -4.174 -12.272 11.232 1.00 82.38 104 GLU A O 1
ATOM 847 N N . ILE A 1 105 ? -4.616 -10.79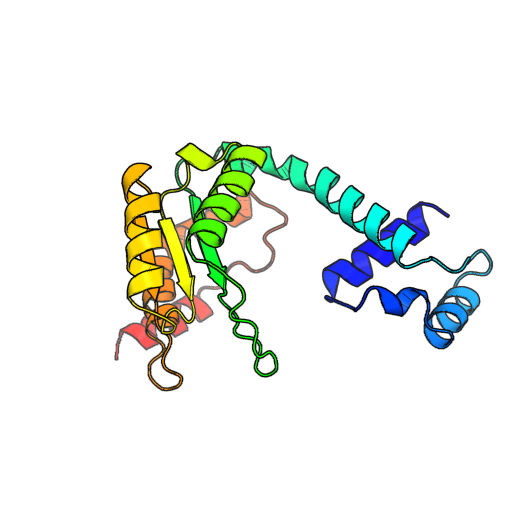7 9.606 1.00 82.88 105 ILE A N 1
ATOM 848 C CA . ILE A 1 105 ? -4.845 -9.635 10.487 1.00 82.88 105 ILE A CA 1
ATOM 849 C C . ILE A 1 105 ? -6.319 -9.228 10.598 1.00 82.88 105 ILE A C 1
ATOM 851 O O . ILE A 1 105 ? -6.647 -8.252 11.266 1.00 82.88 105 ILE A O 1
ATOM 855 N N . GLU A 1 106 ? -7.228 -9.956 9.951 1.00 78.81 106 GLU A N 1
ATOM 856 C CA . GLU A 1 106 ? -8.655 -9.608 9.851 1.00 78.81 106 GLU A CA 1
ATOM 857 C C . GLU A 1 106 ? -9.329 -9.312 11.200 1.00 78.81 106 GLU A C 1
ATOM 859 O O . GLU A 1 106 ? -10.098 -8.363 11.311 1.00 78.81 106 GLU A O 1
ATOM 864 N N . ASN A 1 107 ? -8.979 -10.066 12.246 1.00 79.56 107 ASN A N 1
ATOM 865 C CA . ASN A 1 107 ? -9.557 -9.917 13.584 1.00 79.56 107 ASN A CA 1
ATOM 866 C C . ASN A 1 107 ? -8.919 -8.779 14.397 1.00 79.56 107 ASN A C 1
ATOM 868 O O . ASN A 1 107 ? -9.390 -8.455 15.486 1.00 79.56 107 ASN A O 1
ATOM 872 N N . GLN A 1 108 ? -7.825 -8.207 13.895 1.00 79.62 108 GLN A N 1
ATOM 873 C CA . GLN A 1 108 ? -7.082 -7.119 14.528 1.00 79.62 108 GLN A CA 1
ATOM 874 C C . GLN A 1 108 ? -7.459 -5.766 13.932 1.00 79.62 108 GLN A C 1
ATOM 876 O O . GLN A 1 108 ? -7.197 -4.739 14.556 1.00 79.62 108 GLN A O 1
ATOM 881 N N . ILE A 1 109 ? -8.081 -5.742 12.749 1.00 78.56 109 ILE A N 1
ATOM 882 C CA . ILE A 1 109 ? -8.509 -4.497 12.115 1.00 78.56 109 ILE A CA 1
ATOM 883 C C . ILE A 1 109 ? -9.608 -3.867 12.969 1.00 78.56 109 ILE A C 1
ATOM 885 O O . ILE A 1 109 ? -10.708 -4.395 13.109 1.00 78.56 109 ILE A O 1
ATOM 889 N N . PHE A 1 110 ? -9.285 -2.721 13.556 1.00 78.00 110 PHE A N 1
ATOM 890 C CA . PHE A 1 110 ? -10.198 -1.941 14.378 1.00 78.00 110 PHE A CA 1
ATOM 891 C C . PHE A 1 110 ? -10.874 -0.858 13.542 1.00 78.00 110 PHE A C 1
ATOM 893 O O . PHE A 1 110 ? -12.094 -0.692 13.607 1.00 78.00 110 PHE A O 1
ATOM 900 N N . THR A 1 111 ? -10.087 -0.156 12.720 1.00 73.50 111 THR A N 1
ATOM 901 C CA . THR A 1 111 ? -10.596 0.907 11.852 1.00 73.50 111 THR A CA 1
ATOM 902 C C . THR A 1 111 ? -10.064 0.819 10.434 1.00 73.50 111 THR A C 1
ATOM 904 O O . THR A 1 111 ? -8.933 0.394 10.202 1.00 73.50 111 THR A O 1
ATOM 907 N N . VAL A 1 112 ? -10.880 1.261 9.482 1.00 73.12 112 VAL A N 1
ATOM 908 C CA . VAL A 1 112 ? -10.458 1.538 8.106 1.00 73.12 112 VAL A CA 1
ATOM 909 C C . VAL A 1 112 ? -10.794 2.991 7.816 1.00 73.12 112 VAL A C 1
ATOM 911 O O . VAL A 1 112 ? -11.943 3.396 7.970 1.00 73.12 112 VAL A O 1
ATOM 914 N N . THR A 1 113 ? -9.796 3.768 7.427 1.00 72.62 113 THR A N 1
ATOM 915 C CA . THR A 1 113 ? -9.922 5.167 7.041 1.00 72.62 113 THR A CA 1
ATOM 916 C C . THR A 1 113 ? -9.838 5.274 5.530 1.00 72.62 113 THR A C 1
ATOM 918 O O . THR A 1 113 ? -8.893 4.767 4.926 1.00 72.62 113 THR A O 1
ATOM 921 N N . VAL A 1 114 ? -10.818 5.932 4.923 1.00 70.88 114 VAL A N 1
ATOM 922 C CA . VAL A 1 114 ? -10.910 6.102 3.472 1.00 70.88 114 VAL A CA 1
ATOM 923 C C . VAL A 1 114 ? -10.847 7.590 3.140 1.00 70.88 114 VAL A C 1
ATOM 925 O O . VAL A 1 114 ? -11.709 8.344 3.598 1.00 70.88 114 VAL A O 1
ATOM 928 N N . ASP A 1 115 ? -9.845 7.991 2.356 1.00 62.41 115 ASP A N 1
ATOM 929 C CA . ASP A 1 115 ? -9.671 9.371 1.876 1.00 62.41 115 ASP A CA 1
ATOM 930 C C . ASP A 1 115 ? -10.446 9.615 0.563 1.00 62.41 115 ASP A C 1
ATOM 932 O O . ASP A 1 115 ? -10.701 8.681 -0.204 1.00 62.41 115 ASP A O 1
ATOM 936 N N . ASN A 1 116 ? -10.831 10.869 0.298 1.00 56.72 116 ASN A N 1
ATOM 937 C CA . ASN A 1 116 ? -11.487 11.338 -0.931 1.00 56.72 116 ASN A CA 1
ATOM 938 C C . ASN A 1 116 ? -12.819 10.619 -1.257 1.00 56.72 116 ASN A C 1
ATOM 940 O O . ASN A 1 116 ? -13.187 10.381 -2.413 1.00 56.72 116 ASN A O 1
ATOM 944 N N . ALA A 1 117 ? -13.582 10.274 -0.219 1.00 54.09 117 ALA A N 1
ATOM 945 C CA . ALA A 1 117 ? -14.791 9.459 -0.329 1.00 54.09 117 ALA A CA 1
ATOM 946 C C . ALA A 1 117 ? -16.033 10.201 -0.866 1.00 54.09 117 ALA A C 1
ATOM 948 O O . ALA A 1 117 ? -17.118 9.623 -0.913 1.00 54.09 117 ALA A O 1
ATOM 949 N N . SER A 1 118 ? -15.897 11.449 -1.329 1.00 51.91 118 SER A N 1
ATOM 950 C CA . SER A 1 118 ? -16.981 12.231 -1.954 1.00 51.91 118 SER A CA 1
ATOM 951 C C . SER A 1 118 ? -17.645 11.540 -3.168 1.00 51.91 118 SER A C 1
ATOM 953 O O . SER A 1 118 ? -18.664 11.999 -3.688 1.00 51.91 118 SER A O 1
ATOM 955 N N . VAL A 1 119 ? -17.113 10.399 -3.619 1.00 52.53 119 VAL A N 1
ATOM 956 C CA . VAL A 1 119 ? -17.625 9.587 -4.723 1.00 52.53 119 VAL A CA 1
ATOM 957 C C . VAL A 1 119 ? -18.551 8.468 -4.212 1.00 52.53 119 VAL A C 1
ATOM 959 O O . VAL A 1 119 ? -18.170 7.301 -4.158 1.00 52.53 119 VAL A O 1
ATOM 962 N N . ASN A 1 120 ? -19.810 8.863 -3.963 1.00 54.81 120 ASN A N 1
ATOM 963 C CA . ASN A 1 120 ? -21.049 8.082 -3.776 1.00 54.81 120 ASN A CA 1
ATOM 964 C C . ASN A 1 120 ? -21.383 7.608 -2.347 1.00 54.81 120 ASN A C 1
ATOM 966 O O . ASN A 1 120 ? -20.921 6.570 -1.875 1.00 54.81 120 ASN A O 1
ATOM 970 N N . ASP A 1 121 ? -22.403 8.229 -1.754 1.00 58.72 121 ASP A N 1
ATOM 971 C CA . ASP A 1 121 ? -23.065 7.784 -0.515 1.00 58.72 121 ASP A CA 1
ATOM 972 C C . ASP A 1 121 ? -23.522 6.317 -0.534 1.00 58.72 121 ASP A C 1
ATOM 974 O O . ASP A 1 121 ? -23.714 5.707 0.516 1.00 58.72 121 ASP A O 1
ATOM 978 N N . VAL A 1 122 ? -23.768 5.748 -1.719 1.00 59.09 122 VAL A N 1
ATOM 979 C CA . VAL A 1 122 ? -24.129 4.331 -1.894 1.00 59.09 122 VAL A CA 1
ATOM 980 C C . VAL A 1 122 ? -22.901 3.427 -1.726 1.00 59.09 122 VAL A C 1
ATOM 982 O O . VAL A 1 122 ? -23.017 2.348 -1.151 1.00 59.09 122 VAL A O 1
ATOM 985 N N . VAL A 1 123 ? -21.724 3.885 -2.169 1.00 59.75 123 VAL A N 1
ATOM 986 C CA . VAL A 1 123 ? -20.439 3.179 -2.032 1.00 59.75 123 VAL A CA 1
ATOM 987 C C . VAL A 1 123 ? -20.047 3.105 -0.564 1.00 59.75 123 VAL A C 1
ATOM 989 O O . VAL A 1 123 ? -19.836 2.021 -0.028 1.00 59.75 123 VAL A O 1
ATOM 992 N N . ILE A 1 124 ? -20.072 4.245 0.120 1.00 63.41 124 ILE A N 1
ATOM 993 C CA . ILE A 1 124 ? -19.804 4.302 1.556 1.00 63.41 124 ILE A CA 1
ATOM 994 C C . ILE A 1 124 ? -20.823 3.463 2.332 1.00 63.41 124 ILE A C 1
ATOM 996 O O . ILE A 1 124 ? -20.428 2.707 3.208 1.00 63.41 124 ILE A O 1
ATOM 1000 N N . ARG A 1 125 ? -22.123 3.533 2.009 1.00 64.50 125 ARG A N 1
ATOM 1001 C CA . ARG A 1 125 ? -23.150 2.743 2.715 1.00 64.50 125 ARG A CA 1
ATOM 1002 C C . ARG A 1 125 ? -22.975 1.237 2.556 1.00 64.50 125 ARG A C 1
ATOM 1004 O O . ARG A 1 125 ? -23.159 0.514 3.529 1.00 64.50 125 ARG A O 1
ATOM 1011 N N . ASN A 1 126 ? -22.635 0.756 1.363 1.00 67.50 126 ASN A N 1
ATOM 1012 C CA . ASN A 1 126 ? -22.410 -0.674 1.153 1.00 67.50 126 ASN A CA 1
ATOM 1013 C C . ASN A 1 126 ? -21.125 -1.135 1.853 1.00 67.50 126 ASN A C 1
ATOM 1015 O O . ASN A 1 126 ? -21.167 -2.119 2.584 1.00 67.50 126 ASN A O 1
ATOM 1019 N N . LEU A 1 127 ? -20.037 -0.364 1.738 1.00 66.75 127 LEU A N 1
ATOM 1020 C CA . LEU A 1 127 ? -18.786 -0.626 2.454 1.00 66.75 127 LEU A CA 1
ATOM 1021 C C . LEU A 1 127 ? -18.993 -0.612 3.978 1.00 66.75 127 LEU A C 1
ATOM 1023 O O . LEU A 1 127 ? -18.529 -1.512 4.668 1.00 66.75 127 LEU A O 1
ATOM 1027 N N . LEU A 1 128 ? -19.751 0.358 4.500 1.00 67.50 128 LEU A N 1
ATOM 1028 C CA . LEU A 1 128 ? -20.165 0.411 5.903 1.00 67.50 128 LEU A CA 1
ATOM 1029 C C . LEU A 1 128 ? -20.913 -0.855 6.299 1.00 67.50 128 LEU A C 1
ATOM 1031 O O . LEU A 1 128 ? -20.569 -1.465 7.301 1.00 67.50 128 LEU A O 1
ATOM 1035 N N . ASN A 1 129 ? -21.921 -1.267 5.530 1.00 68.75 129 ASN A N 1
ATOM 1036 C CA . ASN A 1 129 ? -22.705 -2.456 5.854 1.00 68.75 129 ASN A CA 1
ATOM 1037 C C . ASN A 1 129 ? -21.842 -3.725 5.879 1.00 68.75 129 ASN A C 1
ATOM 1039 O O . ASN A 1 129 ? -22.005 -4.548 6.781 1.00 68.75 129 ASN A O 1
ATOM 1043 N N . ASP A 1 130 ? -20.918 -3.876 4.932 1.00 69.12 130 ASP A N 1
ATOM 1044 C CA . ASP A 1 130 ? -20.059 -5.057 4.848 1.00 69.12 130 ASP A CA 1
ATOM 1045 C C . ASP A 1 130 ? -18.964 -5.064 5.925 1.00 69.12 130 ASP A C 1
ATOM 1047 O O . ASP A 1 130 ? -18.724 -6.106 6.534 1.00 69.12 130 ASP A O 1
ATOM 1051 N N . LEU A 1 131 ? -18.378 -3.910 6.260 1.00 68.25 131 LEU A N 1
ATOM 1052 C CA . LEU A 1 131 ? -17.387 -3.784 7.337 1.00 68.25 131 LEU A CA 1
ATOM 1053 C C . LEU A 1 131 ? -18.020 -3.842 8.741 1.00 68.25 131 LEU A C 1
ATOM 1055 O O . LEU A 1 131 ? -17.466 -4.465 9.647 1.00 68.25 131 LEU A O 1
ATOM 1059 N N . LEU A 1 132 ?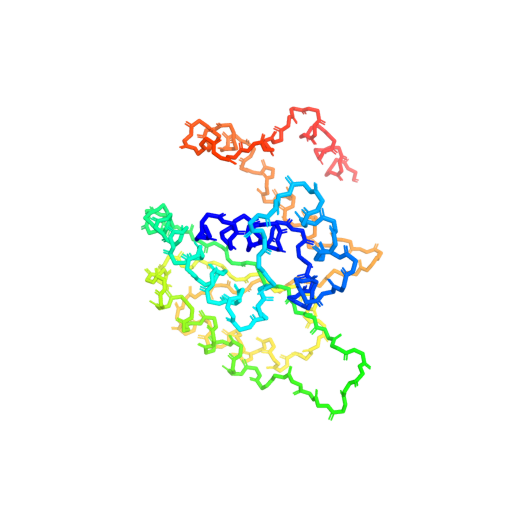 -19.224 -3.295 8.933 1.00 66.31 132 LEU A N 1
ATOM 1060 C CA . LEU A 1 132 ? -19.954 -3.391 10.203 1.00 66.31 132 LEU A CA 1
ATOM 1061 C C . LEU A 1 132 ? -20.371 -4.832 10.520 1.00 66.31 132 LEU A C 1
ATOM 1063 O O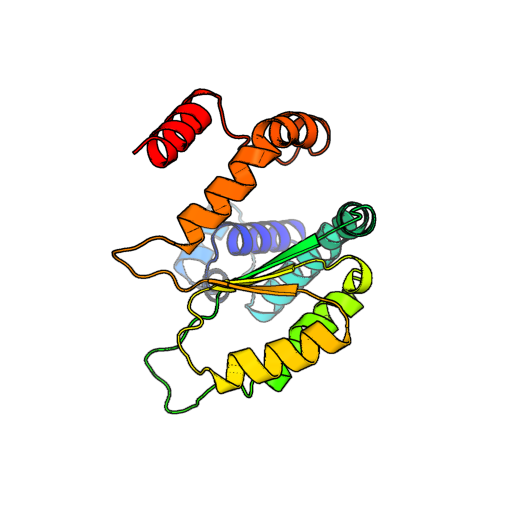 . LEU A 1 132 ? -20.355 -5.227 11.687 1.00 66.31 132 LEU A O 1
ATOM 1067 N N . ARG A 1 133 ? -20.696 -5.646 9.503 1.00 68.19 133 ARG A N 1
ATOM 1068 C CA . ARG A 1 133 ? -21.005 -7.082 9.677 1.00 68.19 133 ARG A CA 1
ATOM 1069 C C . ARG A 1 133 ? -19.864 -7.855 10.333 1.00 68.19 133 ARG A C 1
ATOM 1071 O O . ARG A 1 133 ? -20.113 -8.787 11.093 1.00 68.19 133 ARG A O 1
ATOM 1078 N N . ILE A 1 134 ? -18.633 -7.440 10.072 1.00 67.31 134 ILE A N 1
ATOM 1079 C CA . ILE A 1 134 ? -17.406 -8.018 10.629 1.00 67.31 134 ILE A CA 1
ATOM 1080 C C . ILE A 1 134 ? -16.815 -7.167 11.763 1.00 67.31 134 ILE A C 1
ATOM 1082 O O . ILE A 1 134 ? -15.692 -7.407 12.190 1.00 67.31 134 ILE A O 1
ATOM 1086 N N . LYS A 1 135 ? -17.599 -6.218 12.300 1.00 67.69 135 LYS A N 1
ATOM 1087 C CA . LYS A 1 135 ? -17.257 -5.338 13.434 1.00 67.69 135 LYS A CA 1
ATOM 1088 C C . LYS A 1 135 ? -16.068 -4.398 13.193 1.00 67.69 135 LYS A C 1
ATOM 1090 O O . LYS A 1 135 ? -15.468 -3.927 14.156 1.00 67.69 135 LYS A O 1
ATOM 1095 N N . ILE A 1 136 ? -15.764 -4.090 11.937 1.00 67.19 136 ILE A N 1
ATOM 1096 C CA . ILE A 1 136 ? -14.765 -3.088 11.564 1.00 67.19 136 ILE A CA 1
ATOM 1097 C C . ILE A 1 136 ? -15.447 -1.720 11.481 1.00 67.19 136 ILE A C 1
ATOM 1099 O O . ILE A 1 136 ? -16.487 -1.567 10.837 1.00 67.19 136 ILE A O 1
ATOM 1103 N N . ILE A 1 137 ? -14.859 -0.714 12.130 1.00 66.75 137 ILE A N 1
ATOM 1104 C CA . ILE A 1 137 ? -15.375 0.657 12.114 1.00 66.75 137 ILE A CA 1
ATOM 1105 C C . ILE A 1 137 ? -14.765 1.402 10.920 1.00 66.75 137 ILE A C 1
ATOM 1107 O O . ILE A 1 137 ? -13.549 1.553 10.823 1.00 66.75 137 ILE A O 1
ATOM 1111 N N . LEU A 1 138 ? -15.603 1.882 10.003 1.00 63.34 138 LEU A N 1
ATOM 1112 C CA . LEU A 1 138 ? -15.159 2.700 8.875 1.00 63.34 138 LEU A CA 1
ATOM 1113 C C . LEU A 1 138 ? -15.190 4.184 9.257 1.00 63.34 138 LEU A C 1
ATOM 1115 O O . LEU A 1 138 ? -16.246 4.706 9.614 1.00 63.34 138 LEU A O 1
ATOM 1119 N N . PHE A 1 139 ? -14.054 4.859 9.121 1.00 63.44 139 PHE A N 1
ATOM 1120 C CA . PHE A 1 139 ? -13.957 6.312 9.164 1.00 63.44 139 PHE A CA 1
ATOM 1121 C C . PHE A 1 139 ? -13.850 6.833 7.736 1.00 63.44 139 PHE A C 1
ATOM 1123 O O . PHE A 1 139 ? -12.910 6.531 7.003 1.00 63.44 139 PHE A O 1
ATOM 1130 N N . VAL A 1 140 ? -14.849 7.601 7.327 1.00 59.53 140 VAL A N 1
ATOM 1131 C CA . VAL A 1 140 ? -14.805 8.316 6.060 1.00 59.53 140 VAL A CA 1
ATOM 1132 C C . VAL A 1 140 ? -14.331 9.714 6.353 1.00 59.53 140 VAL A C 1
ATOM 1134 O O . VAL A 1 140 ? -14.973 10.401 7.149 1.00 59.53 140 VAL A O 1
ATOM 1137 N N . ILE A 1 141 ? -13.250 10.131 5.700 1.00 57.09 141 ILE A N 1
ATOM 1138 C CA . ILE A 1 141 ? -12.784 11.493 5.860 1.00 57.09 141 ILE A CA 1
ATOM 1139 C C . ILE A 1 141 ? -12.692 12.183 4.507 1.00 57.09 141 ILE A C 1
ATOM 1141 O O . ILE A 1 141 ? -12.037 11.714 3.583 1.00 57.09 141 ILE A O 1
ATOM 1145 N N . ASP A 1 142 ? -13.445 13.273 4.389 1.00 54.38 142 ASP A N 1
ATOM 1146 C CA . ASP A 1 142 ? -13.496 14.110 3.197 1.00 54.38 142 ASP A CA 1
ATOM 1147 C C . ASP A 1 142 ? -12.568 15.304 3.419 1.00 54.38 142 ASP A C 1
ATOM 1149 O O . ASP A 1 142 ? -12.877 16.216 4.196 1.00 54.38 142 ASP A O 1
ATOM 1153 N N . ASP A 1 143 ? -11.404 15.281 2.771 1.00 49.97 143 ASP A N 1
ATOM 1154 C CA . ASP A 1 143 ? -10.500 16.421 2.770 1.00 49.97 143 ASP A CA 1
ATOM 1155 C C . ASP A 1 143 ? -10.943 17.444 1.727 1.00 49.97 143 ASP A C 1
ATOM 1157 O O . ASP A 1 143 ? -10.726 17.327 0.519 1.00 49.97 143 ASP A O 1
ATOM 1161 N N . CYS A 1 144 ? -11.545 18.525 2.212 1.00 52.69 144 CYS A N 1
ATOM 1162 C CA . CYS A 1 144 ? -11.729 19.709 1.397 1.00 52.69 144 CYS A CA 1
ATOM 1163 C C . CYS A 1 144 ? -10.375 20.420 1.260 1.00 52.69 144 CYS A C 1
ATOM 1165 O O . CYS A 1 144 ? -9.705 20.702 2.254 1.00 52.69 144 CYS A O 1
ATOM 1167 N N . THR A 1 145 ? -9.990 20.830 0.048 1.00 50.19 145 THR A N 1
ATOM 1168 C CA . THR A 1 145 ? -8.729 21.565 -0.193 1.00 50.19 145 THR A CA 1
ATOM 1169 C C . THR A 1 145 ? -8.585 22.857 0.624 1.00 50.19 145 THR A C 1
ATOM 1171 O O . THR A 1 145 ? -7.478 23.371 0.760 1.00 50.19 145 THR A O 1
ATOM 1174 N N . THR A 1 146 ? -9.684 23.389 1.169 1.00 50.78 146 THR A N 1
ATOM 1175 C CA . THR A 1 146 ? -9.706 24.556 2.067 1.00 50.78 146 THR A CA 1
ATOM 1176 C C . THR A 1 146 ? -10.081 24.221 3.517 1.00 50.78 146 THR A C 1
ATOM 1178 O O . THR A 1 146 ? -10.071 25.118 4.359 1.00 50.78 146 THR A O 1
ATOM 1181 N N . ARG A 1 147 ? -10.412 22.959 3.830 1.00 53.31 147 ARG A N 1
ATOM 1182 C CA . ARG A 1 147 ? -10.704 22.455 5.183 1.00 53.31 147 ARG A CA 1
ATOM 1183 C C . ARG A 1 147 ? -10.130 21.045 5.328 1.00 53.31 147 ARG A C 1
ATOM 1185 O O . ARG A 1 147 ? -10.766 20.067 4.946 1.00 53.31 147 ARG A O 1
ATOM 1192 N N . TRP A 1 148 ? -8.915 20.983 5.859 1.00 58.56 148 TRP A N 1
ATOM 1193 C CA . TRP A 1 148 ? -8.133 19.767 6.094 1.00 58.56 148 TRP A CA 1
ATOM 1194 C C . TRP A 1 148 ? -8.687 18.949 7.270 1.00 58.56 148 TRP A C 1
ATOM 1196 O O . TRP A 1 148 ? -8.011 18.771 8.282 1.00 58.56 148 TRP A O 1
ATOM 1206 N N . ASN A 1 149 ? -9.942 18.512 7.182 1.00 61.03 149 ASN A N 1
ATOM 1207 C CA . ASN A 1 149 ? -10.619 17.826 8.279 1.00 61.03 149 ASN A CA 1
ATOM 1208 C C . ASN A 1 149 ? -9.976 16.462 8.581 1.00 61.03 149 ASN A C 1
ATOM 1210 O O . ASN A 1 149 ? -9.833 16.124 9.752 1.00 61.03 149 ASN A O 1
ATOM 1214 N N . SER A 1 150 ? -9.509 15.717 7.571 1.00 58.25 150 SER A N 1
ATOM 1215 C CA . SER A 1 150 ? -8.845 14.421 7.778 1.00 58.25 150 SER A CA 1
ATOM 1216 C C . SER A 1 150 ? -7.483 14.560 8.406 1.00 58.25 150 SER A C 1
ATOM 1218 O O . SER A 1 150 ? -7.169 13.896 9.393 1.00 58.25 150 SER A O 1
ATOM 1220 N N . THR A 1 151 ? -6.705 15.504 7.892 1.00 65.00 151 THR A N 1
ATOM 1221 C CA . THR A 1 151 ? -5.384 15.794 8.428 1.00 65.00 151 THR A CA 1
ATOM 1222 C C . THR A 1 151 ? -5.508 16.320 9.863 1.00 65.00 151 THR A C 1
ATOM 1224 O O . THR A 1 151 ? -4.721 15.943 10.727 1.00 65.00 151 THR A O 1
ATOM 1227 N N . TYR A 1 152 ? -6.534 17.128 10.153 1.00 69.94 152 TYR A N 1
ATOM 1228 C CA . TYR A 1 152 ? -6.846 17.600 11.502 1.00 69.94 152 TYR A CA 1
ATOM 1229 C C . TYR A 1 152 ? -7.236 16.454 12.446 1.00 69.94 152 TYR A C 1
ATOM 1231 O O . TYR A 1 152 ? -6.659 16.345 13.524 1.00 69.94 152 TYR A O 1
ATOM 1239 N N . GLU A 1 153 ? -8.147 15.560 12.052 1.00 66.25 153 GLU A N 1
ATOM 1240 C CA . GLU A 1 153 ? -8.555 14.418 12.884 1.00 66.25 153 GLU A CA 1
ATOM 1241 C C . GLU A 1 153 ? -7.408 13.425 13.119 1.00 66.25 153 GLU A C 1
ATOM 1243 O O . GLU A 1 153 ? -7.177 13.003 14.255 1.00 66.25 153 GLU A O 1
ATOM 1248 N N . ILE A 1 154 ? -6.626 13.108 12.080 1.00 71.38 154 ILE A N 1
ATOM 1249 C CA . ILE A 1 154 ? -5.426 12.268 12.192 1.00 71.38 154 ILE A CA 1
ATOM 1250 C C . ILE A 1 154 ? -4.442 12.900 13.168 1.00 71.38 154 ILE A C 1
ATOM 1252 O O . ILE A 1 154 ? -3.918 12.206 14.040 1.00 71.38 154 ILE A O 1
ATOM 1256 N N . PHE A 1 155 ? -4.204 14.208 13.075 1.00 75.75 155 PHE A N 1
ATOM 1257 C CA . PHE A 1 155 ? -3.311 14.887 14.001 1.00 75.75 155 PHE A CA 1
ATOM 1258 C C . PHE A 1 155 ? -3.864 14.973 15.423 1.00 75.75 155 PHE A C 1
ATOM 1260 O O . PHE A 1 155 ? -3.085 14.835 16.363 1.00 75.75 155 PHE A O 1
ATOM 1267 N N . GLN A 1 156 ? -5.176 15.123 15.601 1.00 75.12 156 GLN A N 1
ATOM 1268 C CA . GLN A 1 156 ? -5.819 15.132 16.914 1.00 75.12 156 GLN A CA 1
ATOM 1269 C C . GLN A 1 156 ? -5.658 13.775 17.610 1.00 75.12 156 GLN A C 1
ATOM 1271 O O . GLN A 1 156 ? -5.290 13.708 18.785 1.00 75.12 156 GLN A O 1
ATOM 1276 N N . ILE A 1 157 ? -5.869 12.683 16.869 1.00 70.81 157 ILE A N 1
ATOM 1277 C CA . ILE A 1 157 ? -5.623 11.320 17.346 1.00 70.81 157 ILE A CA 1
ATOM 1278 C C . ILE A 1 157 ? -4.129 11.140 17.628 1.00 70.81 157 ILE A C 1
ATOM 1280 O O . ILE A 1 157 ? -3.755 10.721 18.720 1.00 70.81 157 ILE A O 1
ATOM 1284 N N . THR A 1 158 ? -3.261 11.525 16.694 1.00 75.12 158 THR A N 1
ATOM 1285 C CA . THR A 1 158 ? -1.798 11.412 16.818 1.00 75.12 158 THR A CA 1
ATOM 1286 C C . THR A 1 158 ? -1.268 12.126 18.065 1.00 75.12 158 THR A C 1
ATOM 1288 O O . THR A 1 158 ? -0.401 11.592 18.755 1.00 75.12 158 THR A O 1
ATOM 1291 N N . LEU A 1 159 ? -1.841 13.281 18.418 1.00 79.81 159 LEU A N 1
ATOM 1292 C CA . LEU A 1 159 ? -1.527 14.027 19.639 1.00 79.81 159 LEU A CA 1
ATOM 1293 C C . LEU A 1 159 ? -1.812 13.229 20.911 1.00 79.81 159 LEU A C 1
ATOM 1295 O O . LEU A 1 159 ? -0.987 13.218 21.824 1.00 79.81 159 LEU A O 1
ATOM 1299 N N . SER A 1 160 ? -2.935 12.507 20.954 1.00 77.00 160 SER A N 1
ATOM 1300 C CA . SER A 1 160 ? -3.270 11.640 22.093 1.00 77.00 160 SER A CA 1
ATOM 1301 C C . SER A 1 160 ? -2.281 10.480 22.280 1.00 77.00 160 SER A C 1
ATOM 1303 O O . SER A 1 160 ? -2.155 9.948 23.381 1.00 77.00 160 SER A O 1
ATOM 1305 N N . PHE A 1 161 ? -1.522 10.139 21.232 1.00 77.12 161 PHE A N 1
ATOM 1306 C CA . PHE A 1 161 ? -0.513 9.081 21.233 1.00 77.12 161 PHE A CA 1
ATOM 1307 C C . PHE A 1 161 ? 0.935 9.599 21.215 1.00 77.12 161 PHE A C 1
ATOM 1309 O O . PHE A 1 161 ? 1.850 8.799 21.024 1.00 77.12 161 PHE A O 1
ATOM 1316 N N . LYS A 1 162 ? 1.185 10.897 21.461 1.00 84.06 162 LYS A N 1
ATOM 1317 C CA . LYS A 1 162 ? 2.529 11.522 21.443 1.00 84.06 162 LYS A CA 1
ATOM 1318 C C . LYS A 1 162 ? 3.601 10.707 22.179 1.00 84.06 162 LYS A C 1
ATOM 1320 O O . LYS A 1 162 ? 4.696 10.506 21.660 1.00 84.06 162 LYS A O 1
ATOM 1325 N N . GLU A 1 163 ? 3.278 10.188 23.362 1.00 81.69 163 GLU A N 1
ATOM 1326 C CA . GLU A 1 163 ? 4.214 9.427 24.206 1.00 81.69 163 GLU A CA 1
ATOM 1327 C C . GLU A 1 163 ? 4.543 8.017 23.683 1.00 81.69 163 GLU A C 1
ATOM 1329 O O . GLU A 1 163 ? 5.498 7.387 24.143 1.00 81.69 163 GLU A O 1
ATOM 1334 N N . VAL A 1 164 ? 3.764 7.502 22.729 1.00 82.50 164 VAL A N 1
ATOM 1335 C CA . VAL A 1 164 ? 3.957 6.164 22.154 1.00 82.50 164 VAL A CA 1
ATOM 1336 C C . VAL A 1 164 ? 5.069 6.168 21.107 1.00 82.50 164 VAL A C 1
ATOM 1338 O O . VAL A 1 164 ? 5.803 5.189 21.002 1.00 82.50 164 VAL A O 1
ATOM 1341 N N . PHE A 1 165 ? 5.256 7.272 20.381 1.00 80.94 165 PHE A N 1
ATOM 1342 C CA . PHE A 1 165 ? 6.221 7.360 19.280 1.00 80.94 165 PHE A CA 1
ATOM 1343 C C . PHE A 1 165 ? 7.684 7.124 19.702 1.00 80.94 165 PHE A C 1
ATOM 1345 O O . PHE A 1 165 ? 8.359 6.345 19.027 1.00 80.94 165 PHE A O 1
ATOM 1352 N N . PRO A 1 166 ? 8.187 7.686 20.823 1.00 83.12 166 PRO A N 1
ATOM 1353 C CA . PRO A 1 166 ? 9.529 7.365 21.310 1.00 83.12 166 PRO A CA 1
ATOM 1354 C C . PRO A 1 166 ? 9.681 5.888 21.694 1.00 83.12 166 PRO A C 1
ATOM 1356 O O . PRO A 1 166 ? 10.661 5.255 21.321 1.00 83.12 166 PRO A O 1
ATOM 1359 N N . ARG A 1 167 ? 8.672 5.305 22.358 1.00 80.62 167 ARG A N 1
ATOM 1360 C CA . ARG A 1 167 ? 8.689 3.883 22.749 1.00 80.62 167 ARG A CA 1
ATOM 1361 C C . ARG A 1 167 ? 8.665 2.955 21.539 1.00 80.62 167 ARG A C 1
ATOM 1363 O O . ARG A 1 167 ? 9.288 1.901 21.558 1.00 80.62 167 ARG A O 1
ATOM 1370 N N . PHE A 1 168 ? 7.938 3.343 20.494 1.00 68.81 168 PHE A N 1
ATOM 1371 C CA . PHE A 1 168 ? 7.896 2.606 19.238 1.00 68.81 168 PHE A CA 1
ATOM 1372 C C . PHE A 1 168 ? 9.247 2.658 18.515 1.00 68.81 168 PHE A C 1
ATOM 1374 O O . PHE A 1 168 ? 9.704 1.635 18.018 1.00 68.81 168 PHE A O 1
ATOM 1381 N N . LYS A 1 169 ? 9.941 3.805 18.544 1.00 80.25 169 LYS A N 1
ATOM 1382 C CA . LYS A 1 169 ? 11.312 3.937 18.023 1.00 80.25 169 LYS A CA 1
ATOM 1383 C C . LYS A 1 169 ? 12.306 3.013 18.730 1.00 80.25 169 LYS A C 1
ATOM 1385 O O . LYS A 1 169 ? 13.184 2.453 18.082 1.00 80.25 169 LYS A O 1
ATOM 1390 N N . ASP A 1 170 ? 12.157 2.841 20.041 1.00 80.62 170 ASP A N 1
ATOM 1391 C CA . ASP A 1 170 ? 13.014 1.937 20.816 1.00 80.62 170 ASP A CA 1
ATOM 1392 C C . ASP A 1 170 ? 12.802 0.459 20.435 1.00 80.62 170 ASP A C 1
ATOM 1394 O O . ASP A 1 170 ? 13.708 -0.358 20.598 1.00 80.62 170 ASP A O 1
ATOM 1398 N N . GLN A 1 171 ? 11.614 0.107 19.928 1.00 67.44 171 GLN A N 1
ATOM 1399 C CA . GLN A 1 171 ? 11.257 -1.256 19.518 1.00 67.44 171 GLN A CA 1
ATOM 1400 C C . GLN A 1 171 ? 11.543 -1.535 18.039 1.00 67.44 171 GLN A C 1
ATOM 1402 O O . GLN A 1 171 ? 11.949 -2.646 17.702 1.00 67.44 171 GLN A O 1
ATOM 1407 N N . GLU A 1 172 ? 11.350 -0.547 17.165 1.00 68.75 172 GLU A N 1
ATOM 1408 C CA . GLU A 1 172 ? 11.506 -0.681 15.719 1.00 68.75 172 GLU A CA 1
ATOM 1409 C C . GLU A 1 172 ? 12.662 0.186 15.214 1.00 68.75 172 GLU A C 1
ATOM 1411 O O . GLU A 1 172 ? 12.509 1.369 14.906 1.00 68.75 172 GLU A O 1
ATOM 1416 N N . THR A 1 173 ? 13.847 -0.418 15.100 1.00 73.50 173 THR A N 1
ATOM 1417 C CA . THR A 1 173 ? 15.067 0.293 14.677 1.00 73.50 173 THR A CA 1
ATOM 1418 C C . THR A 1 173 ? 15.002 0.860 13.254 1.00 73.50 173 THR A C 1
ATOM 1420 O O . THR A 1 173 ? 15.765 1.773 12.940 1.00 73.50 173 THR A O 1
ATOM 1423 N N . SER A 1 174 ? 14.091 0.373 12.398 1.00 68.56 174 SER A N 1
ATOM 1424 C CA . SER A 1 174 ? 13.861 0.947 11.066 1.00 68.56 174 SER A CA 1
ATOM 1425 C C . SER A 1 174 ? 12.963 2.192 11.077 1.00 68.56 174 SER A C 1
ATOM 1427 O O . SER A 1 174 ? 12.771 2.805 10.030 1.00 68.56 174 SER A O 1
ATOM 1429 N N . TYR A 1 175 ? 12.405 2.587 12.228 1.00 65.38 175 TYR A N 1
ATOM 1430 C CA . TYR A 1 175 ? 11.598 3.799 12.374 1.00 65.38 175 TYR A CA 1
ATOM 1431 C C . TYR A 1 175 ? 12.491 5.033 12.591 1.00 65.38 175 TYR A C 1
ATOM 1433 O O . TYR A 1 175 ? 12.802 5.443 13.713 1.00 65.38 175 TYR A O 1
ATOM 1441 N N . ILE A 1 176 ? 12.950 5.617 11.483 1.00 72.88 176 ILE A N 1
ATOM 1442 C CA . ILE A 1 176 ? 13.978 6.671 11.485 1.00 72.88 176 ILE A CA 1
ATOM 1443 C C . ILE A 1 176 ? 13.377 8.045 11.847 1.00 72.88 176 ILE A C 1
ATOM 1445 O O . ILE A 1 176 ? 13.956 8.791 12.644 1.00 72.88 176 ILE A O 1
ATOM 1449 N N . ASP A 1 177 ? 12.173 8.332 11.346 1.00 78.50 177 ASP A N 1
ATOM 1450 C CA . ASP A 1 177 ? 11.536 9.656 11.376 1.00 78.50 177 ASP A CA 1
ATOM 1451 C C . ASP A 1 177 ? 10.558 9.837 12.548 1.00 78.50 177 ASP A C 1
ATOM 1453 O O . ASP A 1 177 ? 9.393 10.197 12.387 1.00 78.50 177 ASP A O 1
ATOM 1457 N N . CYS A 1 178 ? 11.031 9.596 13.771 1.00 80.19 178 CYS A N 1
ATOM 1458 C CA . CYS A 1 178 ? 10.235 9.883 14.965 1.00 80.19 178 CYS A CA 1
ATOM 1459 C C . CYS A 1 178 ? 10.058 11.404 15.161 1.00 80.19 178 CYS A C 1
ATOM 1461 O O . CYS A 1 178 ? 11.070 12.113 15.205 1.00 80.19 178 CYS A O 1
ATOM 1463 N N . PRO A 1 179 ? 8.822 11.907 15.362 1.00 83.88 179 PRO A N 1
ATOM 1464 C CA . PRO A 1 179 ? 8.583 13.333 15.541 1.00 83.88 179 PRO A CA 1
ATOM 1465 C C . PRO A 1 179 ? 9.328 13.912 16.750 1.00 83.88 179 PRO A C 1
ATOM 1467 O O . PRO A 1 179 ? 9.286 13.348 17.847 1.00 83.88 179 PRO A O 1
ATOM 1470 N N . ILE A 1 180 ? 9.989 15.054 16.552 1.00 86.38 180 ILE A N 1
ATOM 1471 C CA . ILE A 1 180 ? 10.706 15.781 17.610 1.00 86.38 180 ILE A CA 1
ATOM 1472 C C . ILE A 1 180 ? 9.779 16.750 18.354 1.00 86.38 180 ILE A C 1
ATOM 1474 O O . ILE A 1 180 ? 8.763 17.197 17.826 1.00 86.38 180 ILE A O 1
ATOM 1478 N N . GLU A 1 181 ? 10.158 17.145 19.571 1.00 86.50 181 GLU A N 1
ATOM 1479 C CA . GLU A 1 181 ? 9.331 17.995 20.445 1.00 86.50 181 GLU A CA 1
ATOM 1480 C C . GLU A 1 181 ? 8.910 19.326 19.797 1.00 86.50 181 GLU A C 1
ATOM 1482 O O . GLU A 1 181 ? 7.818 19.836 20.038 1.00 86.50 181 GLU A O 1
ATOM 1487 N N . GLU A 1 182 ? 9.742 19.885 18.917 1.00 85.56 182 GLU A N 1
ATOM 1488 C CA . GLU A 1 182 ? 9.401 21.101 18.176 1.00 85.56 182 GLU A CA 1
ATOM 1489 C C . GLU A 1 182 ? 8.254 20.884 17.171 1.00 85.56 182 GLU A C 1
ATOM 1491 O O . GLU A 1 182 ? 7.425 21.773 16.973 1.00 85.56 182 GLU A O 1
ATOM 1496 N N . GLN A 1 183 ? 8.176 19.704 16.550 1.00 83.38 183 GLN A N 1
ATOM 1497 C CA . GLN A 1 183 ? 7.083 19.345 15.644 1.00 83.38 183 GLN A CA 1
ATOM 1498 C C . GLN A 1 183 ? 5.782 19.131 16.423 1.00 83.38 183 GLN A C 1
ATOM 1500 O O . GLN A 1 183 ? 4.739 19.615 15.988 1.00 83.38 183 GLN A O 1
ATOM 1505 N N . TRP A 1 184 ? 5.851 18.523 17.612 1.00 87.88 184 TRP A N 1
ATOM 1506 C CA . TRP A 1 184 ? 4.701 18.413 18.514 1.00 87.88 184 TRP A CA 1
ATOM 1507 C C . TRP A 1 184 ? 4.172 19.776 18.952 1.00 87.88 184 TRP A C 1
ATOM 1509 O O . TRP A 1 184 ? 2.971 20.006 18.889 1.00 87.88 184 TRP A O 1
ATOM 1519 N N . LYS A 1 185 ? 5.053 20.724 19.289 1.00 86.50 185 LYS A N 1
ATOM 1520 C CA . LYS A 1 185 ? 4.647 22.100 19.621 1.00 86.50 185 LYS A CA 1
ATOM 1521 C C . LYS A 1 185 ? 3.987 22.826 18.451 1.00 86.50 185 LYS A C 1
ATOM 1523 O O . LYS A 1 185 ? 3.039 23.583 18.651 1.00 86.50 185 LYS A O 1
ATOM 1528 N N . LYS A 1 186 ? 4.483 22.622 17.224 1.00 84.88 186 LYS A N 1
ATOM 1529 C CA . LYS A 1 186 ? 3.837 23.157 16.012 1.00 84.88 186 LYS A CA 1
ATOM 1530 C C . LYS A 1 186 ? 2.436 22.578 15.860 1.00 84.88 186 LYS A C 1
ATOM 1532 O O . LYS A 1 186 ? 1.512 23.333 15.579 1.00 84.88 186 LYS A O 1
ATOM 1537 N N . LEU A 1 187 ? 2.288 21.278 16.103 1.00 82.44 187 LEU A N 1
ATOM 1538 C CA . LEU A 1 187 ? 1.011 20.587 16.041 1.00 82.44 187 LEU A CA 1
ATOM 1539 C C . LEU A 1 187 ? 0.033 21.083 17.117 1.00 82.44 187 LEU A C 1
ATOM 1541 O O . LEU A 1 187 ? -1.060 21.517 16.782 1.00 82.44 187 LEU A O 1
ATOM 1545 N N . GLU A 1 188 ? 0.448 21.141 18.383 1.00 84.62 188 GLU A N 1
ATOM 1546 C CA . GLU A 1 188 ? -0.335 21.688 19.505 1.00 84.62 188 GLU A CA 1
ATOM 1547 C C . GLU A 1 188 ? -0.824 23.118 19.225 1.00 84.62 188 GLU A C 1
ATOM 1549 O O . GLU A 1 188 ? -1.969 23.460 19.518 1.00 84.62 188 GLU A O 1
ATOM 1554 N N . LYS A 1 189 ? 0.014 23.945 18.587 1.00 84.44 189 LYS A N 1
ATOM 1555 C CA . LYS A 1 189 ? -0.352 25.312 18.207 1.00 84.44 189 LYS A CA 1
ATOM 1556 C C . LYS A 1 189 ? -1.467 25.358 17.159 1.00 84.44 189 LYS A C 1
ATOM 1558 O O . LYS A 1 189 ? -2.303 26.255 17.227 1.00 84.44 189 LYS A O 1
ATOM 1563 N N . VAL A 1 190 ? -1.499 24.406 16.223 1.00 80.44 190 VAL A N 1
ATOM 1564 C CA . VAL A 1 190 ? -2.575 24.286 15.221 1.00 80.44 190 VAL A CA 1
ATOM 1565 C C . VAL A 1 190 ? -3.920 23.982 15.893 1.00 80.44 190 VAL A C 1
ATOM 1567 O O . VAL A 1 190 ? -4.936 24.490 15.435 1.00 80.44 190 VAL A O 1
ATOM 1570 N N . PHE A 1 191 ? -3.927 23.239 17.006 1.00 73.19 191 PHE A N 1
ATOM 1571 C CA . PHE A 1 191 ? -5.140 22.936 17.786 1.00 73.19 191 PHE A CA 1
ATOM 1572 C C . PHE A 1 191 ? -5.521 23.998 18.831 1.00 73.19 191 PHE A C 1
ATOM 1574 O O . PHE A 1 191 ? -6.585 23.903 19.435 1.00 73.19 191 PHE A O 1
ATOM 1581 N N . SER A 1 192 ? -4.660 24.988 19.076 1.00 71.44 192 SER A N 1
ATOM 1582 C CA . SER A 1 192 ? -4.894 26.061 20.060 1.00 71.44 192 SER A CA 1
ATOM 1583 C C . SER A 1 192 ? -5.588 27.309 19.493 1.00 71.44 192 SER A C 1
ATOM 1585 O O . SER A 1 192 ? -5.773 28.284 20.222 1.00 71.44 192 SER A O 1
ATOM 1587 N N . ILE A 1 193 ? -5.912 27.292 18.197 1.00 57.00 193 ILE A N 1
ATOM 1588 C CA . ILE A 1 193 ? -6.596 28.360 17.448 1.00 57.00 193 ILE A CA 1
ATOM 1589 C C . ILE A 1 193 ? -8.071 27.987 17.322 1.00 57.00 193 ILE A C 1
ATOM 1591 O O . ILE A 1 193 ? -8.911 28.893 17.517 1.00 57.00 193 ILE A O 1
#

Foldseek 3Di:
DLVVLLVVLVVCVVVVHPLCLLVDPVSQVVCCVVPVPDDRDDSVSSVVSNVVVVVVCLVCLVVLVVAQADEAEDEDDDDPDDPDPPDPLVCVLVVVVVVCVVSVCLNRYAEYEYEQVPPDPVSVVVSCVSCVVSNHHYHYDYQDPVRRRVVLVVLVVVLVCLVVQVVVCVVDVPSPDRDDPVVSVVSVVVVVD

Sequence (193 aa):
MEQMKEAAATRILMHDHPFSTVEEGGFNIFCRSGMSQWTSISRATLKKHCFMIYELERKMSCLLKAAKHISLITDLWKSKNKKIEYMVVSQISDEILKCARDWEIENQIFTVTVDNASVNDVVIRNLLNDLLRIKIILFVIDDCTTRWNSTYEIFQITLSFKEVFPRFKDQETSYIDCPIEEQWKKLEKVFSI

InterPro domains:
  IPR012337 Ribonuclease H-like superfamily [SSF53098] (64-191)
  IPR052035 Zinc finger BED domain-containing [PTHR46481] (2-89)